Protein AF-A0A679KD42-F1 (afdb_monomer)

Nearest PDB structures (foldseek):
  3jte-assembly1_A  TM=9.145E-01  e=6.712E-07  Acetivibrio thermocellus ATCC 27405
  6oec-assembly2_D  TM=8.965E-01  e=1.715E-06  Carboxydothermus hydrogenoformans Z-2901
  3hdv-assembly1_C  TM=8.785E-01  e=2.168E-06  Pseudomonas putida KT2440
  6oec-assembly3_G  TM=8.908E-01  e=2.740E-06  Carboxydothermus hydrogenoformans Z-2901
  2rdm-assembly1_A  TM=8.698E-01  e=4.924E-06  Sinorhizobium medicae WSM419

Solvent-accessible surface area (backbone atoms only — not comparable to full-atom values): 17332 Å² total; per-residue (Å²): 141,80,84,78,82,81,81,74,84,79,70,80,87,45,60,27,34,38,40,31,35,58,55,62,69,61,40,52,53,53,43,52,55,44,39,74,72,59,36,41,68,46,81,22,58,32,44,68,52,41,50,52,48,42,71,77,54,68,86,41,49,34,36,41,28,34,39,81,42,86,72,95,50,38,23,53,58,45,52,54,49,43,51,75,74,43,70,80,36,42,41,30,42,31,38,79,61,92,78,73,75,90,72,97,54,80,39,80,44,57,55,80,77,54,60,71,58,50,54,54,50,50,58,70,70,44,82,75,83,62,66,98,75,61,78,52,60,44,35,38,28,26,41,72,80,46,25,25,71,47,59,38,64,60,58,50,77,86,36,52,54,72,60,49,64,72,46,48,78,37,49,56,68,79,78,49,74,42,70,56,48,45,53,50,51,50,50,52,54,53,29,18,72,73,68,41,78,33,64,46,76,35,40,67,62,56,49,54,32,47,28,37,33,35,42,36,43,42,66,47,79,89,59,20,34,43,37,40,36,36,60,75,46,79,43,73,43,90,42,66,48,43,79,38,80,49,59,103,80,53,83,84,48,32,48,25,18,68,42,71,59,26,30,52,50,97,94,38,79,38,65,58,42,81,66,60,70,96,58,95,64,93,61,66,45,46,22,38,60,34,70,46,71,70,56,50,50,53,48,53,49,41,60,74,105

Secondary structure (DSSP, 8-state):
-PPPPPPPP----SPEEEEE-S-HHHHHHHHHHHHHTT-EEEEESSHHHHHHHHHH----SEEEEESS-SSSS-HHHHHHHHHHH-TTSEEEEEESS----S---SEEEESSP-HHHHHHHHHHHS-----TT---EEEEEE-TTSBEEEEESSSBTTB-HHHHHHHTTSBGGGG--SHHHHHHHHHHHHHHHTT--EEEEEE---SSEEEEEEEEEEE-GGG-EEEEEEEEEEEE-SS--EEEEPPTT-TT-EEEETTT--EEETTEEE-GGGTS-SSSS-PEEEEEEE--HHHHHHHHHHHH-

pLDDT: mean 77.57, std 17.0, range [26.7, 97.19]

Sequence (305 aa):
MEAMPENGAVGDERPRILIVEDEVLIRIHMGEELRAAGFTVVEAMSAEEALSVLAADPDFDVVITNIRMEGKTEGLTLANRIRGHVPSIKVAIASGHIEIVDLEYDAVFAKPYDIPLIVSKLRQMLPLELPAEATGEITYTLDANDVIVDIQPRSSEWLTSVLVETIIGTPLLSYVSGVSAAAFLRGILDAARRGNLVKVPYRCDTPDRKRSWTMELKLEEQGRLSIVHRLVEDAPFLSPVVFRTATLDLVDAIPRCSVCNRIFTNSAWRDADHQSPHNSGRSSINVFYDICSACNFLAWSALNA

Radius of gyration: 21.65 Å; Cα contacts (8 Å, |Δi|>4): 523; chains: 1; bounding box: 49×64×57 Å

Structure (mmCIF, N/CA/C/O backbone):
data_AF-A0A679KD42-F1
#
_entry.id   AF-A0A679KD42-F1
#
loop_
_atom_site.group_PDB
_atom_site.id
_atom_site.type_symbol
_atom_site.label_atom_id
_atom_site.label_alt_id
_atom_site.label_comp_id
_atom_site.label_asym_id
_atom_site.label_entity_id
_atom_site.label_seq_id
_atom_site.pdbx_PDB_ins_code
_atom_site.Cartn_x
_atom_site.Cartn_y
_atom_site.Cartn_z
_atom_site.occupancy
_atom_site.B_iso_or_equiv
_atom_site.auth_seq_id
_atom_site.auth_comp_id
_atom_site.auth_asym_id
_atom_site.auth_atom_id
_atom_site.pdbx_PDB_model_num
ATOM 1 N N . MET A 1 1 ? -13.739 -45.064 -24.553 1.00 37.47 1 MET A N 1
ATOM 2 C CA . MET A 1 1 ? -12.350 -44.699 -24.211 1.00 37.47 1 MET A CA 1
ATOM 3 C C . MET A 1 1 ? -12.067 -43.439 -25.009 1.00 37.47 1 MET A C 1
ATOM 5 O O . MET A 1 1 ? -11.527 -43.512 -26.100 1.00 37.47 1 MET A O 1
ATOM 9 N N . GLU A 1 2 ? -12.622 -42.320 -24.549 1.00 27.56 2 GLU A N 1
ATOM 10 C CA . GLU A 1 2 ? -12.470 -41.014 -25.197 1.00 27.56 2 GLU A CA 1
ATOM 11 C C . GLU A 1 2 ? -11.342 -40.278 -24.483 1.00 27.56 2 GLU A C 1
ATOM 13 O O . GLU A 1 2 ? -11.321 -40.205 -23.254 1.00 27.56 2 GLU A O 1
ATOM 18 N N . ALA A 1 3 ? -10.363 -39.832 -25.266 1.00 27.94 3 ALA A N 1
ATOM 19 C CA . ALA A 1 3 ? -9.214 -39.086 -24.789 1.00 27.94 3 ALA A CA 1
ATOM 20 C C . ALA A 1 3 ? -9.659 -37.698 -24.308 1.00 27.94 3 ALA A C 1
ATOM 22 O O . ALA A 1 3 ? -10.385 -36.992 -25.006 1.00 27.94 3 ALA A O 1
ATOM 23 N N . MET A 1 4 ? -9.216 -37.328 -23.108 1.00 26.70 4 MET A N 1
ATOM 24 C CA . MET A 1 4 ? -9.353 -35.980 -22.562 1.00 26.70 4 MET A CA 1
ATOM 25 C C . MET A 1 4 ? -8.357 -35.051 -23.273 1.00 26.70 4 MET A C 1
ATOM 27 O O . MET A 1 4 ? -7.227 -35.481 -23.516 1.00 26.70 4 MET A O 1
ATOM 31 N N . PRO A 1 5 ? -8.730 -33.805 -23.615 1.00 33.50 5 PRO A N 1
ATOM 32 C CA . PRO A 1 5 ? -7.795 -32.867 -24.213 1.00 33.50 5 PRO A CA 1
ATOM 33 C C . PRO A 1 5 ? -6.764 -32.421 -23.171 1.00 33.50 5 PRO A C 1
ATOM 35 O O . PRO A 1 5 ? -7.088 -32.178 -22.008 1.00 33.50 5 PRO A O 1
ATOM 38 N N . GLU A 1 6 ? -5.513 -32.350 -23.611 1.00 31.80 6 GLU A N 1
ATOM 39 C CA . GLU A 1 6 ? -4.365 -31.900 -22.834 1.00 31.80 6 GLU A CA 1
ATOM 40 C C . GLU A 1 6 ? -4.531 -30.413 -22.483 1.00 31.80 6 GLU A C 1
ATOM 42 O O . GLU A 1 6 ? -4.750 -29.574 -23.360 1.00 31.80 6 GLU A O 1
ATOM 47 N N . ASN A 1 7 ? -4.475 -30.099 -21.184 1.00 33.16 7 ASN A N 1
ATOM 48 C CA . ASN A 1 7 ? -4.533 -28.733 -20.670 1.00 33.16 7 ASN A CA 1
ATOM 49 C C . ASN A 1 7 ? -3.413 -27.888 -21.290 1.00 33.16 7 ASN A C 1
ATOM 51 O O . ASN A 1 7 ? -2.233 -28.226 -21.178 1.00 33.16 7 ASN A O 1
ATOM 55 N N . GLY A 1 8 ? -3.808 -26.780 -21.921 1.00 27.17 8 GLY A N 1
ATOM 56 C CA . GLY A 1 8 ? -2.904 -25.763 -22.443 1.00 27.17 8 GLY A CA 1
ATOM 57 C C . GLY A 1 8 ? -1.979 -25.216 -21.356 1.00 27.17 8 GLY A C 1
ATOM 58 O O . GLY A 1 8 ? -2.364 -25.106 -20.193 1.00 27.17 8 GLY A O 1
ATOM 59 N N . ALA A 1 9 ? -0.749 -24.911 -21.762 1.00 30.86 9 ALA A N 1
ATOM 60 C CA . ALA A 1 9 ? 0.312 -24.385 -20.918 1.00 30.86 9 ALA A CA 1
ATOM 61 C C . ALA A 1 9 ? -0.177 -23.209 -20.056 1.00 30.86 9 ALA A C 1
ATOM 63 O O . ALA A 1 9 ? -0.567 -22.165 -20.577 1.00 30.86 9 ALA A O 1
ATOM 64 N N . VAL A 1 10 ? -0.136 -23.397 -18.738 1.00 34.28 10 VAL A N 1
ATOM 65 C CA . VAL A 1 10 ? -0.246 -22.317 -17.756 1.00 34.28 10 VAL A CA 1
ATOM 66 C C . VAL A 1 10 ? 0.989 -21.438 -17.961 1.00 34.28 10 VAL A C 1
ATOM 68 O O . VAL A 1 10 ? 2.113 -21.919 -17.809 1.00 34.28 10 VAL A O 1
ATOM 71 N N . GLY A 1 11 ? 0.790 -20.199 -18.419 1.00 35.91 11 GLY A N 1
ATOM 72 C CA . GLY A 1 11 ? 1.864 -19.208 -18.502 1.00 35.91 11 GLY A CA 1
ATOM 73 C C . GLY A 1 11 ? 2.464 -18.986 -17.115 1.00 35.91 11 GLY A C 1
ATOM 74 O O . GLY A 1 11 ? 1.765 -19.123 -16.118 1.00 35.91 11 GLY A O 1
ATOM 75 N N . ASP A 1 12 ? 3.762 -18.709 -17.039 1.00 43.31 12 ASP A N 1
ATOM 76 C CA . ASP A 1 12 ? 4.430 -18.405 -15.772 1.00 43.31 12 ASP A CA 1
ATOM 77 C C . ASP A 1 12 ? 3.783 -17.150 -15.152 1.00 43.31 12 ASP A C 1
ATOM 79 O O . ASP A 1 12 ? 4.054 -16.040 -15.592 1.00 43.31 12 ASP A O 1
ATOM 83 N N . GLU A 1 13 ? 2.900 -17.322 -14.159 1.00 61.31 13 GLU A N 1
ATOM 84 C CA . GLU A 1 13 ? 2.160 -16.253 -13.447 1.00 61.31 13 GLU A CA 1
ATOM 85 C C . GLU A 1 13 ? 3.076 -15.342 -12.598 1.00 61.31 13 GLU A C 1
ATOM 87 O O . GLU A 1 13 ? 2.623 -14.499 -11.823 1.00 61.31 13 GLU A O 1
ATOM 92 N N . ARG A 1 14 ? 4.400 -15.509 -12.697 1.00 73.69 14 ARG A N 1
ATOM 93 C CA . ARG A 1 14 ? 5.373 -14.716 -11.946 1.00 73.69 14 ARG A CA 1
ATOM 94 C C . ARG A 1 14 ? 5.576 -13.358 -12.608 1.00 73.69 14 ARG A C 1
ATOM 96 O O . ARG A 1 14 ? 5.902 -13.317 -13.796 1.00 73.69 14 ARG A O 1
ATOM 103 N N . PRO A 1 15 ? 5.517 -12.251 -11.844 1.00 81.88 15 PRO A N 1
ATOM 104 C CA . PRO A 1 15 ? 5.776 -10.938 -12.407 1.00 81.88 15 PRO A CA 1
ATOM 105 C C . PRO A 1 15 ? 7.164 -10.852 -13.047 1.00 81.88 15 PRO A C 1
ATOM 107 O O . PRO A 1 15 ? 8.166 -11.302 -12.471 1.00 81.88 15 PRO A O 1
ATOM 110 N N . ARG A 1 16 ? 7.212 -10.259 -14.238 1.00 91.25 16 ARG A N 1
ATOM 111 C CA . ARG A 1 16 ? 8.396 -10.181 -15.090 1.00 91.25 16 ARG A CA 1
ATOM 112 C C . ARG A 1 16 ? 9.119 -8.856 -14.888 1.00 91.25 16 ARG A C 1
ATOM 114 O O . ARG A 1 16 ? 8.557 -7.780 -15.096 1.00 91.25 16 ARG A O 1
ATOM 121 N N . ILE A 1 17 ? 10.390 -8.933 -14.505 1.00 95.12 17 ILE A N 1
ATOM 122 C CA . ILE A 1 17 ? 11.238 -7.785 -14.177 1.00 95.12 17 ILE A CA 1
ATOM 123 C C . ILE A 1 17 ? 12.397 -7.705 -15.170 1.00 95.12 17 ILE A C 1
ATOM 125 O O . ILE A 1 17 ? 13.117 -8.685 -15.365 1.00 95.12 17 ILE A O 1
ATOM 129 N N . LEU A 1 18 ? 12.609 -6.530 -15.764 1.00 95.62 18 LEU A N 1
ATOM 130 C CA . LEU A 1 18 ? 13.805 -6.222 -16.548 1.00 95.62 18 LEU A CA 1
ATOM 131 C C . LEU A 1 18 ? 14.762 -5.365 -15.713 1.00 95.62 18 LEU A C 1
ATOM 133 O O . LEU A 1 18 ? 14.437 -4.230 -15.369 1.00 95.62 18 LEU A O 1
ATOM 137 N N . ILE A 1 19 ? 15.946 -5.891 -15.402 1.00 96.69 19 ILE A N 1
ATOM 138 C CA . ILE A 1 19 ? 17.023 -5.140 -14.744 1.00 96.69 19 ILE A CA 1
ATOM 139 C C . ILE A 1 19 ? 17.948 -4.561 -15.812 1.00 96.69 19 ILE A C 1
ATOM 141 O O . ILE A 1 19 ? 18.425 -5.295 -16.674 1.00 96.69 19 ILE A O 1
ATOM 145 N N . VAL A 1 20 ? 18.249 -3.267 -15.717 1.00 95.19 20 VAL A N 1
ATOM 146 C CA . VAL A 1 20 ? 19.196 -2.557 -16.581 1.00 95.19 20 VAL A CA 1
ATOM 147 C C . VAL A 1 20 ? 20.273 -1.914 -15.711 1.00 95.19 20 VAL A C 1
ATOM 149 O O . VAL A 1 20 ? 20.040 -0.903 -15.046 1.00 95.19 20 VAL A O 1
ATOM 152 N N . GLU A 1 21 ? 21.439 -2.549 -15.671 1.00 92.94 21 GLU A N 1
ATOM 153 C CA . GLU A 1 21 ? 22.566 -2.168 -14.813 1.00 92.94 21 GLU A CA 1
ATOM 154 C C . GLU A 1 21 ? 23.873 -2.520 -15.525 1.00 92.94 21 GLU A C 1
ATOM 156 O O . GLU A 1 21 ? 24.048 -3.658 -15.958 1.00 92.94 21 GLU A O 1
ATOM 161 N N . ASP A 1 22 ? 24.796 -1.574 -15.661 1.00 91.69 22 ASP A N 1
ATOM 162 C CA . ASP A 1 22 ? 26.058 -1.768 -16.382 1.00 91.69 22 ASP A CA 1
ATOM 163 C C . ASP A 1 22 ? 27.102 -2.508 -15.531 1.00 91.69 22 ASP A C 1
ATOM 165 O O . ASP A 1 22 ? 27.888 -3.313 -16.045 1.00 91.69 22 ASP A O 1
ATOM 169 N N . GLU A 1 23 ? 27.038 -2.352 -14.209 1.00 91.06 23 GLU A N 1
ATOM 170 C CA . GLU A 1 23 ? 27.904 -3.058 -13.265 1.00 91.06 23 GLU A CA 1
ATOM 171 C C . GLU A 1 23 ? 27.536 -4.551 -13.138 1.00 91.06 23 GLU A C 1
ATOM 173 O O . GLU A 1 23 ? 26.582 -4.938 -12.462 1.00 91.06 23 GLU A O 1
ATOM 178 N N . VAL A 1 24 ? 28.346 -5.421 -13.754 1.00 91.94 24 VAL A N 1
ATOM 179 C CA . VAL A 1 24 ? 28.091 -6.873 -13.875 1.00 91.94 24 VAL A CA 1
ATOM 180 C C . VAL A 1 24 ? 27.779 -7.555 -12.540 1.00 91.94 24 VAL A C 1
ATOM 182 O O . VAL A 1 24 ? 26.814 -8.309 -12.455 1.00 91.94 24 VAL A O 1
ATOM 185 N N . LEU A 1 25 ? 28.578 -7.304 -11.497 1.00 91.62 25 LEU A N 1
ATOM 186 C CA . LEU A 1 25 ? 28.394 -7.968 -10.200 1.00 91.62 25 LEU A CA 1
ATOM 187 C C . LEU A 1 25 ? 27.111 -7.517 -9.497 1.00 91.62 25 LEU A C 1
ATOM 189 O O . LEU A 1 25 ? 26.434 -8.339 -8.886 1.00 91.62 25 LEU A O 1
ATOM 193 N N . ILE A 1 26 ? 26.759 -6.235 -9.616 1.00 91.75 26 ILE A N 1
ATOM 194 C CA . ILE A 1 26 ? 25.513 -5.695 -9.068 1.00 91.75 26 ILE A CA 1
ATOM 195 C C . ILE A 1 26 ? 24.316 -6.304 -9.799 1.00 91.75 26 ILE A C 1
ATOM 197 O O . ILE A 1 26 ? 23.382 -6.774 -9.152 1.00 91.75 26 ILE A O 1
ATOM 201 N N . ARG A 1 27 ? 24.355 -6.323 -11.138 1.00 94.69 27 ARG A N 1
ATOM 202 C CA . ARG A 1 27 ? 23.279 -6.860 -11.978 1.00 94.69 27 ARG A CA 1
ATOM 203 C C . ARG A 1 27 ? 22.997 -8.332 -11.672 1.00 94.69 27 ARG A C 1
ATOM 205 O O . ARG A 1 27 ? 21.845 -8.677 -11.422 1.00 94.69 27 ARG A O 1
ATOM 212 N N . ILE A 1 28 ? 24.046 -9.160 -11.617 1.00 92.94 28 ILE A N 1
ATOM 213 C CA . ILE A 1 28 ? 23.928 -10.595 -11.316 1.00 92.94 28 ILE A CA 1
ATOM 214 C C . ILE A 1 28 ? 23.363 -10.801 -9.909 1.00 92.94 28 ILE A C 1
ATOM 216 O O . ILE A 1 28 ? 22.387 -11.530 -9.752 1.00 92.94 28 ILE A O 1
ATOM 220 N N . HIS A 1 29 ? 23.925 -10.129 -8.898 1.00 92.81 29 HIS A N 1
ATOM 221 C CA . HIS A 1 29 ? 23.471 -10.282 -7.515 1.00 92.81 29 HIS A CA 1
ATOM 222 C C . HIS A 1 29 ? 21.998 -9.879 -7.347 1.00 92.81 29 HIS A C 1
ATOM 224 O O . HIS A 1 29 ? 21.206 -10.630 -6.784 1.00 92.81 29 HIS A O 1
ATOM 230 N N . MET A 1 30 ? 21.601 -8.730 -7.903 1.00 93.88 30 MET A N 1
ATOM 231 C CA . MET A 1 30 ? 20.205 -8.286 -7.900 1.00 93.88 30 MET A CA 1
ATOM 232 C C . MET A 1 30 ? 19.297 -9.285 -8.628 1.00 93.88 30 MET A C 1
ATOM 234 O O . MET A 1 30 ? 18.206 -9.589 -8.149 1.00 93.88 30 MET A O 1
ATOM 238 N N . GLY A 1 31 ? 19.748 -9.822 -9.765 1.00 95.44 31 GLY A N 1
ATOM 239 C CA . GLY A 1 31 ? 19.005 -10.817 -10.527 1.00 95.44 31 GLY A CA 1
ATOM 240 C C . GLY A 1 31 ? 18.769 -12.115 -9.755 1.00 95.44 31 GLY A C 1
ATOM 241 O O . GLY A 1 31 ? 17.661 -12.647 -9.783 1.00 95.44 31 GLY A O 1
ATOM 242 N N . GLU A 1 32 ? 19.776 -12.627 -9.048 1.00 91.75 32 GLU A N 1
ATOM 243 C CA . GLU A 1 32 ? 19.660 -13.832 -8.216 1.00 91.75 32 GLU A CA 1
ATOM 244 C C . GLU A 1 32 ? 18.667 -13.644 -7.065 1.00 91.75 32 GLU A C 1
ATOM 246 O O . GLU A 1 32 ? 17.758 -14.460 -6.895 1.00 91.75 32 GLU A O 1
ATOM 251 N N . GLU A 1 33 ? 18.782 -12.542 -6.328 1.00 90.06 33 GLU A N 1
ATOM 252 C CA . GLU A 1 33 ? 17.909 -12.244 -5.191 1.00 90.06 33 GLU A CA 1
ATOM 253 C C . GLU A 1 33 ? 16.450 -12.016 -5.618 1.00 90.06 33 GLU A C 1
ATOM 255 O O . GLU A 1 33 ? 15.521 -12.525 -4.987 1.00 90.06 33 GLU A O 1
ATOM 260 N N . LEU A 1 34 ? 16.214 -11.306 -6.729 1.00 89.75 34 LEU A N 1
ATOM 261 C CA . LEU A 1 34 ? 14.856 -11.111 -7.245 1.00 89.75 34 LEU A CA 1
ATOM 262 C C . LEU A 1 34 ? 14.240 -12.427 -7.749 1.00 89.75 34 LEU A C 1
ATOM 264 O O . LEU A 1 34 ? 13.061 -12.688 -7.496 1.00 89.75 34 LEU A O 1
ATOM 268 N N . ARG A 1 35 ? 15.021 -13.306 -8.389 1.00 90.19 35 ARG A N 1
ATOM 269 C CA . ARG A 1 35 ? 14.546 -14.655 -8.749 1.00 90.19 35 ARG A CA 1
ATOM 270 C C . ARG A 1 35 ? 14.204 -15.478 -7.509 1.00 90.19 35 ARG A C 1
ATOM 272 O O . ARG A 1 35 ? 13.150 -16.113 -7.474 1.00 90.19 35 ARG A O 1
ATOM 279 N N . ALA A 1 36 ? 15.047 -15.430 -6.475 1.00 76.62 36 ALA A N 1
ATOM 280 C CA . ALA A 1 36 ? 14.786 -16.088 -5.194 1.00 76.62 36 ALA A CA 1
ATOM 281 C C . ALA A 1 36 ? 13.519 -15.541 -4.506 1.00 76.62 36 ALA A C 1
ATOM 283 O O . ALA A 1 36 ? 12.792 -16.292 -3.857 1.00 76.62 36 ALA A O 1
ATOM 284 N N . ALA A 1 37 ? 13.204 -14.259 -4.710 1.00 78.12 37 ALA A N 1
ATOM 285 C CA . ALA A 1 37 ? 11.992 -13.613 -4.211 1.00 78.12 37 ALA A CA 1
ATOM 286 C C . ALA A 1 37 ? 10.708 -13.938 -5.007 1.00 78.12 37 ALA A C 1
ATOM 288 O O . ALA A 1 37 ? 9.632 -13.467 -4.613 1.00 78.12 37 ALA A O 1
ATOM 289 N N . GLY A 1 38 ? 10.801 -14.747 -6.073 1.00 81.44 38 GLY A N 1
ATOM 290 C CA . GLY A 1 38 ? 9.665 -15.248 -6.854 1.00 81.44 38 GLY A CA 1
ATOM 291 C C . GLY A 1 38 ? 9.381 -14.502 -8.159 1.00 81.44 38 GLY A C 1
ATOM 292 O O . GLY A 1 38 ? 8.330 -14.728 -8.750 1.00 81.44 38 GLY A O 1
ATOM 293 N N . PHE A 1 39 ? 10.287 -13.634 -8.616 1.00 85.50 39 PHE A N 1
ATOM 294 C CA . PHE A 1 39 ? 10.142 -12.899 -9.875 1.00 85.50 39 PHE A CA 1
ATOM 295 C C . PHE A 1 39 ? 10.796 -13.624 -11.054 1.00 85.50 39 PHE A C 1
ATOM 297 O O . PHE A 1 39 ? 11.806 -14.315 -10.895 1.00 85.50 39 PHE A O 1
ATOM 304 N N . THR A 1 40 ? 10.277 -13.395 -12.259 1.00 90.81 40 THR A N 1
ATOM 305 C CA . THR A 1 40 ? 10.943 -13.804 -13.501 1.00 90.81 40 THR A CA 1
ATOM 306 C C . THR A 1 40 ? 11.801 -12.646 -13.997 1.00 90.81 40 THR A C 1
ATOM 308 O O . THR A 1 40 ? 11.291 -11.584 -14.334 1.00 90.81 40 THR A O 1
ATOM 311 N N . VAL A 1 41 ? 13.125 -12.821 -13.996 1.00 95.31 41 VAL A N 1
ATOM 312 C CA . VAL A 1 41 ? 14.077 -11.714 -14.192 1.00 95.31 41 VAL A CA 1
ATOM 313 C C . VAL A 1 41 ? 14.871 -11.868 -15.481 1.00 95.31 41 VAL A C 1
ATOM 315 O O . VAL A 1 41 ? 15.583 -12.863 -15.662 1.00 95.31 41 VAL A O 1
ATOM 318 N N . VAL A 1 42 ? 14.811 -10.834 -16.319 1.00 96.00 42 VAL A N 1
ATOM 319 C CA . VAL A 1 42 ? 15.679 -10.634 -17.484 1.00 96.00 42 VAL A CA 1
ATOM 320 C C . VAL A 1 42 ? 16.662 -9.506 -17.177 1.00 96.00 42 VAL A C 1
ATOM 322 O O . VAL A 1 42 ? 16.320 -8.524 -16.522 1.00 96.00 42 VAL A O 1
ATOM 325 N N . GLU A 1 43 ? 17.900 -9.663 -17.626 1.00 96.94 43 GLU A N 1
ATOM 326 C CA . GLU A 1 43 ? 19.004 -8.746 -17.350 1.00 96.94 43 GLU A CA 1
ATOM 327 C C . GLU A 1 43 ? 19.485 -8.108 -18.654 1.00 96.94 43 GLU A C 1
ATOM 329 O O . GLU A 1 43 ? 19.624 -8.795 -19.663 1.00 96.94 43 GLU A O 1
ATOM 334 N N . ALA A 1 44 ? 19.769 -6.809 -18.612 1.00 95.06 44 ALA A N 1
ATOM 335 C CA . ALA A 1 44 ? 20.411 -6.052 -19.675 1.00 95.06 44 ALA A CA 1
ATOM 336 C C . ALA A 1 44 ? 21.568 -5.229 -19.092 1.00 95.06 44 ALA A C 1
ATOM 338 O O . ALA A 1 44 ? 21.455 -4.639 -18.015 1.00 95.06 44 ALA A O 1
ATOM 339 N N . MET A 1 45 ? 22.693 -5.183 -19.800 1.00 93.81 45 MET A N 1
ATOM 340 C CA . MET A 1 45 ? 23.877 -4.421 -19.406 1.00 93.81 45 MET A CA 1
ATOM 341 C C . MET A 1 45 ? 23.867 -2.976 -19.910 1.00 93.81 45 MET A C 1
ATOM 343 O O . MET A 1 45 ? 24.709 -2.185 -19.498 1.00 93.81 45 MET A O 1
ATOM 347 N N . SER A 1 46 ? 22.957 -2.630 -20.824 1.00 89.38 46 SER A N 1
ATOM 348 C CA . SER A 1 46 ? 22.827 -1.272 -21.350 1.00 89.38 46 SER A CA 1
ATOM 349 C C . SER A 1 46 ? 21.387 -0.938 -21.732 1.00 89.38 46 SER A C 1
ATOM 351 O O . SER A 1 46 ? 20.532 -1.813 -21.896 1.00 89.38 46 SER A O 1
ATOM 353 N N . ALA A 1 47 ? 21.119 0.353 -21.929 1.00 87.94 47 ALA A N 1
ATOM 354 C CA . ALA A 1 47 ? 19.820 0.819 -22.394 1.00 87.94 47 ALA A CA 1
ATOM 355 C C . ALA A 1 47 ? 19.465 0.309 -23.803 1.00 87.94 47 ALA A C 1
ATOM 357 O O . ALA A 1 47 ? 18.301 0.042 -24.086 1.00 87.94 47 ALA A O 1
ATOM 358 N N . GLU A 1 48 ? 20.442 0.146 -24.695 1.00 87.19 48 GLU A N 1
ATOM 359 C CA . GLU A 1 48 ? 20.225 -0.388 -26.044 1.00 87.19 48 GLU A CA 1
ATOM 360 C C . GLU A 1 48 ? 19.835 -1.867 -26.022 1.00 87.19 48 GLU A C 1
ATOM 362 O O . GLU A 1 48 ? 18.951 -2.287 -26.776 1.00 87.19 48 GLU A O 1
ATOM 367 N N . GLU A 1 49 ? 20.466 -2.650 -25.146 1.00 90.62 49 GLU A N 1
ATOM 368 C CA . GLU A 1 49 ? 20.087 -4.044 -24.936 1.00 90.62 49 GLU A CA 1
ATOM 369 C C . GLU A 1 49 ? 18.677 -4.129 -24.350 1.00 90.62 49 GLU A C 1
ATOM 371 O O . GLU A 1 49 ? 17.841 -4.846 -24.894 1.00 90.62 49 GLU A O 1
ATOM 376 N N . ALA A 1 50 ? 18.365 -3.317 -23.334 1.00 90.06 50 ALA A N 1
ATOM 377 C CA . ALA A 1 50 ? 17.027 -3.256 -22.752 1.00 90.06 50 ALA A CA 1
ATOM 378 C C . ALA A 1 50 ? 15.953 -2.905 -23.795 1.00 90.06 50 ALA A C 1
ATOM 380 O O . ALA A 1 50 ? 14.903 -3.540 -23.846 1.00 90.06 50 ALA A O 1
ATOM 381 N N . LEU A 1 51 ? 16.219 -1.936 -24.677 1.00 84.06 51 LEU A N 1
ATOM 382 C CA . LEU A 1 51 ? 15.309 -1.593 -25.774 1.00 84.06 51 LEU A CA 1
ATOM 383 C C . LEU A 1 51 ? 15.149 -2.734 -26.781 1.00 84.06 51 LEU A C 1
ATOM 385 O O . LEU A 1 51 ? 14.060 -2.910 -27.319 1.00 84.06 51 LEU A O 1
ATOM 389 N N . SER A 1 52 ? 16.210 -3.499 -27.040 1.00 82.00 52 SER A N 1
ATOM 390 C CA . SER A 1 52 ? 16.157 -4.660 -27.934 1.00 82.00 52 SER A CA 1
ATOM 391 C C . SER A 1 52 ? 15.331 -5.793 -27.321 1.00 82.00 52 SER A C 1
ATOM 393 O O . SER A 1 52 ? 14.512 -6.389 -28.017 1.00 82.00 52 SER A O 1
ATOM 395 N N . VAL A 1 53 ? 15.488 -6.033 -26.014 1.00 86.25 53 VAL A N 1
ATOM 396 C CA . VAL A 1 53 ? 14.672 -6.978 -25.237 1.00 86.25 53 VAL A CA 1
ATOM 397 C C . VAL A 1 53 ? 13.200 -6.571 -25.281 1.00 86.25 53 VAL A C 1
ATOM 399 O O . VAL A 1 53 ? 12.370 -7.367 -25.705 1.00 86.25 53 VAL A O 1
ATOM 402 N N . LEU A 1 54 ? 12.883 -5.315 -24.950 1.00 79.44 54 LEU A N 1
ATOM 403 C CA . LEU A 1 54 ? 11.508 -4.800 -24.945 1.00 79.44 54 LEU A CA 1
ATOM 404 C C . LEU A 1 54 ? 10.861 -4.781 -26.337 1.00 79.44 54 LEU A C 1
ATOM 406 O O . LEU A 1 54 ? 9.647 -4.918 -26.457 1.00 79.44 54 LEU A O 1
ATOM 410 N N . ALA A 1 55 ? 11.649 -4.584 -27.398 1.00 75.50 55 ALA A N 1
ATOM 411 C CA . ALA A 1 55 ? 11.147 -4.630 -28.769 1.00 75.50 55 ALA A CA 1
ATOM 412 C C . ALA A 1 55 ? 10.830 -6.060 -29.231 1.00 75.50 55 ALA A C 1
ATOM 414 O O . ALA A 1 55 ? 9.922 -6.246 -30.040 1.00 75.50 55 ALA A O 1
ATOM 415 N N . ALA A 1 56 ? 11.585 -7.050 -28.750 1.00 75.12 56 ALA A N 1
ATOM 416 C CA . ALA A 1 56 ? 11.349 -8.458 -29.050 1.00 75.12 56 ALA A CA 1
ATOM 417 C C . ALA A 1 56 ? 10.195 -9.036 -28.217 1.00 75.12 56 ALA A C 1
ATOM 419 O O . ALA A 1 56 ? 9.399 -9.816 -28.736 1.00 75.12 56 ALA A O 1
ATOM 420 N N . ASP A 1 57 ? 10.107 -8.638 -26.949 1.00 77.44 57 ASP A N 1
ATOM 421 C CA . ASP A 1 57 ? 9.105 -9.089 -25.992 1.00 77.44 57 ASP A CA 1
ATOM 422 C C . ASP A 1 57 ? 8.754 -7.945 -25.017 1.00 77.44 57 ASP A C 1
ATOM 424 O O . ASP A 1 57 ? 9.531 -7.645 -24.108 1.00 77.44 57 ASP A O 1
ATOM 428 N N . PRO A 1 58 ? 7.612 -7.261 -25.204 1.00 72.56 58 PRO A N 1
ATOM 429 C CA . PRO A 1 58 ? 7.221 -6.131 -24.365 1.00 72.56 58 PRO A CA 1
ATOM 430 C C . PRO A 1 58 ? 6.516 -6.544 -23.061 1.00 72.56 58 PRO A C 1
ATOM 432 O O . PRO A 1 58 ? 6.083 -5.665 -22.314 1.00 72.56 58 PRO A O 1
ATOM 435 N N . ASP A 1 59 ? 6.351 -7.842 -22.792 1.00 80.75 59 ASP A N 1
ATOM 436 C CA . ASP A 1 59 ? 5.565 -8.355 -21.668 1.00 80.75 59 ASP A CA 1
ATOM 437 C C . ASP A 1 59 ? 6.374 -8.351 -20.359 1.00 80.75 59 ASP A C 1
ATOM 439 O O . ASP A 1 59 ? 6.854 -9.371 -19.870 1.00 80.75 59 ASP A O 1
ATOM 443 N N . PHE A 1 60 ? 6.573 -7.153 -19.810 1.00 82.94 60 PHE A N 1
ATOM 444 C CA . PHE A 1 60 ? 7.224 -6.923 -18.522 1.00 82.94 60 PHE A CA 1
ATOM 445 C C . PHE A 1 60 ? 6.332 -6.093 -17.605 1.00 82.94 60 PHE A C 1
ATOM 447 O O . PHE A 1 60 ? 5.677 -5.148 -18.042 1.00 82.94 60 PHE A O 1
ATOM 454 N N . ASP A 1 61 ? 6.362 -6.383 -16.308 1.00 85.12 61 ASP A N 1
ATOM 455 C CA . ASP A 1 61 ? 5.608 -5.613 -15.324 1.00 85.12 61 ASP A CA 1
ATOM 456 C C . ASP A 1 61 ? 6.409 -4.426 -14.780 1.00 85.12 61 ASP A C 1
ATOM 458 O O . ASP A 1 61 ? 5.850 -3.353 -14.528 1.00 85.12 61 ASP A O 1
ATOM 462 N N . VAL A 1 62 ? 7.724 -4.607 -14.594 1.00 92.12 62 VAL A N 1
ATOM 463 C CA . VAL A 1 62 ? 8.622 -3.563 -14.079 1.00 92.12 62 VAL A CA 1
ATOM 464 C C . VAL A 1 62 ? 9.955 -3.556 -14.816 1.00 92.12 62 VAL A C 1
ATOM 466 O O . VAL A 1 62 ? 10.564 -4.600 -15.041 1.00 92.12 62 VAL A O 1
ATOM 469 N N . VAL A 1 63 ? 10.458 -2.358 -15.106 1.00 93.12 63 VAL A N 1
ATOM 470 C CA . VAL A 1 63 ? 11.855 -2.123 -15.486 1.00 93.12 63 VAL A CA 1
ATOM 471 C C . VAL A 1 63 ? 12.561 -1.385 -14.354 1.00 93.12 63 VAL A C 1
ATOM 473 O O . VAL A 1 63 ? 12.092 -0.335 -13.914 1.00 93.12 63 VAL A O 1
ATOM 476 N N . ILE A 1 64 ? 13.695 -1.916 -13.901 1.00 94.25 64 ILE A N 1
ATOM 477 C CA . ILE A 1 64 ? 14.597 -1.272 -12.941 1.00 94.25 64 ILE A CA 1
ATOM 478 C C . ILE A 1 64 ? 15.832 -0.816 -13.711 1.00 94.25 64 ILE A C 1
ATOM 480 O O . ILE A 1 64 ? 16.556 -1.658 -14.230 1.00 94.25 64 ILE A O 1
ATOM 484 N N . THR A 1 65 ? 16.094 0.488 -13.795 1.00 92.56 65 THR A N 1
ATOM 485 C CA . THR A 1 65 ? 17.251 1.014 -14.542 1.00 92.56 65 THR A CA 1
ATOM 486 C C . THR A 1 65 ? 18.155 1.881 -13.677 1.00 92.56 65 THR A C 1
ATOM 488 O O . THR A 1 65 ? 17.695 2.815 -13.018 1.00 92.56 65 THR A O 1
ATOM 491 N N . ASN A 1 66 ? 19.463 1.624 -13.721 1.00 89.31 66 ASN A N 1
ATOM 492 C CA . ASN A 1 66 ? 20.468 2.576 -13.252 1.00 89.31 66 ASN A CA 1
ATOM 493 C C . ASN A 1 66 ? 20.391 3.841 -14.125 1.00 89.31 66 ASN A C 1
ATOM 495 O O . ASN A 1 66 ? 20.341 3.742 -15.349 1.00 89.31 66 ASN A O 1
ATOM 499 N N . ILE A 1 67 ? 20.321 5.033 -13.521 1.00 82.19 67 ILE A N 1
ATOM 500 C CA . ILE A 1 67 ? 20.145 6.283 -14.281 1.00 82.19 67 ILE A CA 1
ATOM 501 C C . ILE A 1 67 ? 21.393 6.680 -15.070 1.00 82.19 67 ILE A C 1
ATOM 503 O O . ILE A 1 67 ? 21.273 7.279 -16.139 1.00 82.19 67 ILE A O 1
ATOM 507 N N . ARG A 1 68 ? 22.578 6.345 -14.551 1.00 77.38 68 ARG A N 1
ATOM 508 C CA . ARG A 1 68 ? 23.872 6.656 -15.157 1.00 77.38 68 ARG A CA 1
ATOM 509 C C . ARG A 1 68 ? 24.538 5.347 -15.530 1.00 77.38 68 ARG A C 1
ATOM 511 O O . ARG A 1 68 ? 25.034 4.655 -14.650 1.00 77.38 68 ARG A O 1
ATOM 518 N N . MET A 1 69 ? 24.517 5.044 -16.818 1.00 80.19 69 MET A N 1
ATOM 519 C CA . MET A 1 69 ? 25.192 3.890 -17.397 1.00 80.19 69 MET A CA 1
ATOM 520 C C . MET A 1 69 ? 26.069 4.370 -18.544 1.00 80.19 69 MET A C 1
ATOM 522 O O . MET A 1 69 ? 25.705 5.321 -19.245 1.00 80.19 69 MET A O 1
ATOM 526 N N . GLU A 1 70 ? 27.210 3.722 -18.744 1.00 69.00 70 GLU A N 1
ATOM 527 C CA . GLU A 1 70 ? 28.042 3.978 -19.919 1.00 69.00 70 GLU A CA 1
ATOM 528 C C . GLU A 1 70 ? 27.324 3.514 -21.201 1.00 69.00 70 GLU A C 1
ATOM 530 O O . GLU A 1 70 ? 26.787 2.409 -21.271 1.00 69.00 70 GLU A O 1
ATOM 535 N N . GLY A 1 71 ? 27.288 4.354 -22.242 1.00 68.69 71 GLY A N 1
ATOM 536 C CA . GLY A 1 71 ? 26.591 4.020 -23.488 1.00 68.69 71 GLY A CA 1
ATOM 537 C C . GLY A 1 71 ? 26.163 5.233 -24.311 1.00 68.69 71 GLY A C 1
ATOM 538 O O . GLY A 1 71 ? 26.554 6.365 -24.027 1.00 68.69 71 GLY A O 1
ATOM 539 N N . LYS A 1 72 ? 25.367 4.997 -25.366 1.00 68.94 72 LYS A N 1
ATOM 540 C CA . LYS A 1 72 ? 24.791 6.082 -26.188 1.00 68.94 72 LYS A CA 1
ATOM 541 C C . LYS A 1 72 ? 23.522 6.649 -25.563 1.00 68.94 72 LYS A C 1
ATOM 543 O O . LYS A 1 72 ? 23.213 7.819 -25.767 1.00 68.94 72 LYS A O 1
ATOM 548 N N . THR A 1 73 ? 22.785 5.807 -24.846 1.00 73.75 73 THR A N 1
ATOM 549 C CA . THR A 1 73 ? 21.522 6.149 -24.201 1.00 73.75 73 THR A CA 1
ATOM 550 C C . THR A 1 73 ? 21.676 6.008 -22.695 1.00 73.75 73 THR A C 1
ATOM 552 O O . THR A 1 73 ? 21.952 4.923 -22.193 1.00 73.75 73 THR A O 1
ATOM 555 N N . GLU A 1 74 ? 21.464 7.098 -21.963 1.00 81.25 74 GLU A N 1
ATOM 556 C CA . GLU A 1 74 ? 21.434 7.055 -20.500 1.00 81.25 74 GLU A CA 1
ATOM 557 C C . GLU A 1 74 ? 20.178 6.326 -19.999 1.00 81.25 74 GLU A C 1
ATOM 559 O O . GLU A 1 74 ? 19.116 6.380 -20.632 1.00 81.25 74 GLU A O 1
ATOM 564 N N . GLY A 1 75 ? 20.256 5.706 -18.819 1.00 81.19 75 GLY A N 1
ATOM 565 C CA . GLY A 1 75 ? 19.111 5.015 -18.216 1.00 81.19 75 GLY A CA 1
ATOM 566 C C . GLY A 1 75 ? 17.923 5.930 -17.941 1.00 81.19 75 GLY A C 1
ATOM 567 O O . GLY A 1 75 ? 16.773 5.509 -18.039 1.00 81.19 75 GLY A O 1
ATOM 568 N N . LEU A 1 76 ? 18.173 7.221 -17.708 1.00 83.19 76 LEU A N 1
ATOM 569 C CA . LEU A 1 76 ? 17.098 8.203 -17.603 1.00 83.19 76 LEU A CA 1
ATOM 570 C C . LEU A 1 76 ? 16.327 8.382 -18.921 1.00 83.19 76 LEU A C 1
ATOM 572 O O . LEU A 1 76 ? 15.097 8.466 -18.941 1.00 83.19 76 LEU A O 1
ATOM 576 N N . THR A 1 77 ? 17.048 8.387 -20.042 1.00 82.44 77 THR A N 1
ATOM 577 C CA . THR A 1 77 ? 16.444 8.466 -21.377 1.00 82.44 77 THR A CA 1
ATOM 578 C C . THR A 1 77 ? 15.651 7.195 -21.686 1.00 82.44 77 THR A C 1
ATOM 580 O O . THR A 1 77 ? 14.548 7.278 -22.229 1.00 82.44 77 THR A O 1
ATOM 583 N N . LEU A 1 78 ? 16.165 6.025 -21.285 1.00 84.38 78 LEU A N 1
ATOM 584 C CA . LEU A 1 78 ? 15.439 4.755 -21.361 1.00 84.38 78 LEU A CA 1
ATOM 585 C C . LEU A 1 78 ? 14.124 4.810 -20.572 1.00 84.38 78 LEU A C 1
ATOM 587 O O . LEU A 1 78 ? 13.067 4.524 -21.132 1.00 84.38 78 LEU A O 1
ATOM 591 N N . ALA A 1 79 ? 14.184 5.217 -19.302 1.00 84.44 79 ALA A N 1
ATOM 592 C CA . ALA A 1 79 ? 13.030 5.316 -18.413 1.00 84.44 79 ALA A CA 1
ATOM 593 C C . ALA A 1 79 ? 11.914 6.186 -19.015 1.00 84.44 79 ALA A C 1
ATOM 595 O O . ALA A 1 79 ? 10.750 5.782 -19.069 1.00 84.44 79 ALA A O 1
ATOM 596 N N . ASN A 1 80 ? 12.282 7.355 -19.548 1.00 79.81 80 ASN A N 1
ATOM 597 C CA . ASN A 1 80 ? 11.342 8.265 -20.203 1.00 79.81 80 ASN A CA 1
ATOM 598 C C . ASN A 1 80 ? 10.745 7.659 -21.481 1.00 79.81 80 ASN A C 1
ATOM 600 O O . ASN A 1 80 ? 9.551 7.811 -21.749 1.00 79.81 80 ASN A O 1
ATOM 604 N N . ARG A 1 81 ? 11.549 6.926 -22.260 1.00 79.62 81 ARG A N 1
ATOM 605 C CA . ARG A 1 81 ? 11.081 6.261 -23.480 1.00 79.62 81 ARG A CA 1
ATOM 606 C C . ARG A 1 81 ? 10.080 5.149 -23.175 1.00 79.62 81 ARG A C 1
ATOM 608 O O . ARG A 1 81 ? 9.055 5.092 -23.851 1.00 79.62 81 ARG A O 1
ATOM 615 N N . ILE A 1 82 ? 10.339 4.322 -22.161 1.00 79.38 82 ILE A N 1
ATOM 616 C CA . ILE A 1 82 ? 9.426 3.254 -21.725 1.00 79.38 82 ILE A CA 1
ATOM 617 C C . ILE A 1 82 ? 8.095 3.857 -21.280 1.00 79.38 82 ILE A C 1
ATOM 619 O O . ILE A 1 82 ? 7.055 3.472 -21.806 1.00 79.38 82 ILE A O 1
ATOM 623 N N . ARG A 1 83 ? 8.116 4.880 -20.415 1.00 75.06 83 ARG A N 1
ATOM 624 C CA . ARG A 1 83 ? 6.887 5.554 -19.961 1.00 75.06 83 ARG A CA 1
ATOM 625 C C . ARG A 1 83 ? 6.065 6.146 -21.108 1.00 75.06 83 ARG A C 1
ATOM 627 O O . ARG A 1 83 ? 4.840 6.085 -21.064 1.00 75.06 83 ARG A O 1
ATOM 634 N N . GLY A 1 84 ? 6.726 6.707 -22.124 1.00 64.88 84 GLY A N 1
ATOM 635 C CA . GLY A 1 84 ? 6.056 7.310 -23.278 1.00 64.88 84 GLY A CA 1
ATOM 636 C C . GLY A 1 84 ? 5.456 6.308 -24.274 1.00 64.88 84 GLY A C 1
ATOM 637 O O . GLY A 1 84 ? 4.491 6.649 -24.950 1.00 64.88 84 GLY A O 1
ATOM 638 N N . HIS A 1 85 ? 6.007 5.092 -24.378 1.00 67.00 85 HIS A N 1
ATOM 639 C CA . HIS A 1 85 ? 5.619 4.121 -25.415 1.00 67.00 85 HIS A CA 1
ATOM 640 C C . HIS A 1 85 ? 4.886 2.892 -24.868 1.00 67.00 85 HIS A C 1
ATOM 642 O O . HIS A 1 85 ? 4.055 2.324 -25.571 1.00 67.00 85 HIS A O 1
ATOM 648 N N . VAL A 1 86 ? 5.176 2.481 -23.630 1.00 68.75 86 VAL A N 1
ATOM 649 C CA . VAL A 1 86 ? 4.601 1.289 -22.990 1.00 68.75 86 VAL A CA 1
ATOM 650 C C . VAL A 1 86 ? 4.195 1.619 -21.543 1.00 68.75 86 VAL A C 1
ATOM 652 O O . VAL A 1 86 ? 4.799 1.136 -20.587 1.00 68.75 86 VAL A O 1
ATOM 655 N N . PRO A 1 87 ? 3.161 2.458 -21.342 1.00 65.12 87 PRO A N 1
ATOM 656 C CA . PRO A 1 87 ? 2.787 2.981 -20.022 1.00 65.12 87 PRO A CA 1
ATOM 657 C C . PRO A 1 87 ? 2.242 1.924 -19.046 1.00 65.12 87 PRO A C 1
ATOM 659 O O . PRO A 1 87 ? 1.957 2.260 -17.894 1.00 65.12 87 PRO A O 1
ATOM 662 N N . SER A 1 88 ? 2.046 0.681 -19.500 1.00 67.19 88 SER A N 1
ATOM 663 C CA . SER A 1 88 ? 1.694 -0.468 -18.662 1.00 67.19 88 SER A CA 1
ATOM 664 C C . SER A 1 88 ? 2.874 -1.001 -17.850 1.00 67.19 88 SER A C 1
ATOM 666 O O . SER A 1 88 ? 2.632 -1.601 -16.806 1.00 67.19 88 SER A O 1
ATOM 668 N N . ILE A 1 89 ? 4.111 -0.771 -18.304 1.00 79.44 89 ILE A N 1
ATOM 669 C CA . ILE A 1 89 ? 5.326 -1.181 -17.597 1.00 79.44 89 ILE A CA 1
ATOM 670 C C . ILE A 1 89 ? 5.653 -0.123 -16.549 1.00 79.44 89 ILE A C 1
ATOM 672 O O . ILE A 1 89 ? 5.801 1.060 -16.873 1.00 79.44 89 ILE A O 1
ATOM 676 N N . LYS A 1 90 ? 5.787 -0.540 -15.290 1.00 85.19 90 LYS A N 1
ATOM 677 C CA . LYS A 1 90 ? 6.238 0.351 -14.219 1.00 85.19 90 LYS A CA 1
ATOM 678 C C . LYS A 1 90 ? 7.734 0.592 -14.336 1.00 85.19 90 LYS A C 1
ATOM 680 O O . LYS A 1 90 ? 8.489 -0.321 -14.663 1.00 85.19 90 LYS A O 1
ATOM 685 N N . VAL A 1 91 ? 8.184 1.803 -14.040 1.00 86.44 91 VAL A N 1
ATOM 686 C CA . VAL A 1 91 ? 9.599 2.166 -14.154 1.00 86.44 91 VAL A CA 1
ATOM 687 C C . VAL A 1 91 ? 10.143 2.574 -12.796 1.00 86.44 91 VAL A C 1
ATOM 689 O O . VAL A 1 91 ? 9.728 3.579 -12.218 1.00 86.44 91 VAL A O 1
ATOM 692 N N . ALA A 1 92 ? 11.099 1.789 -12.306 1.00 89.31 92 ALA A N 1
ATOM 693 C CA . ALA A 1 92 ? 11.897 2.101 -11.137 1.00 89.31 92 ALA A CA 1
ATOM 694 C C . ALA A 1 92 ? 13.294 2.559 -11.570 1.00 89.31 92 ALA A C 1
ATOM 696 O O . ALA A 1 92 ? 13.936 1.933 -12.415 1.00 89.31 92 ALA A O 1
ATOM 697 N N . ILE A 1 93 ? 13.780 3.644 -10.979 1.00 88.06 93 ILE A N 1
ATOM 698 C CA . ILE A 1 93 ? 15.126 4.149 -11.252 1.00 88.06 93 ILE A CA 1
ATOM 699 C C . ILE A 1 93 ? 16.057 3.896 -10.071 1.00 88.06 93 ILE A C 1
ATOM 701 O O . ILE A 1 93 ? 15.633 3.904 -8.917 1.00 88.06 93 ILE A O 1
ATOM 705 N N . ALA A 1 94 ? 17.340 3.715 -10.356 1.00 83.56 94 ALA A N 1
ATOM 706 C CA . ALA A 1 94 ? 18.374 3.579 -9.347 1.00 83.56 94 ALA A CA 1
ATOM 707 C C . ALA A 1 94 ? 19.459 4.646 -9.507 1.00 83.56 94 ALA A C 1
ATOM 709 O O . ALA A 1 94 ? 19.928 4.891 -10.618 1.00 83.56 94 ALA A O 1
ATOM 710 N N . SER A 1 95 ? 19.861 5.282 -8.403 1.00 78.44 95 SER A N 1
ATOM 711 C CA . SER A 1 95 ? 20.826 6.387 -8.411 1.00 78.44 95 SER A CA 1
ATOM 712 C C . SER A 1 95 ? 21.795 6.349 -7.235 1.00 78.44 95 SER A C 1
ATOM 714 O O . SER A 1 95 ? 21.395 6.159 -6.089 1.00 78.44 95 SER A O 1
ATOM 716 N N . GLY A 1 96 ? 23.076 6.615 -7.510 1.00 69.38 96 GLY A N 1
ATOM 717 C CA . GLY A 1 96 ? 24.092 6.868 -6.480 1.00 69.38 96 GLY A CA 1
ATOM 718 C C . GLY A 1 96 ? 24.136 8.311 -5.963 1.00 69.38 96 GLY A C 1
ATOM 719 O O . GLY A 1 96 ? 24.828 8.580 -4.990 1.00 69.38 96 GLY A O 1
ATOM 720 N N . HIS A 1 97 ? 23.414 9.242 -6.593 1.00 63.06 97 HIS A N 1
ATOM 721 C CA . HIS A 1 97 ? 23.295 10.631 -6.143 1.00 63.06 97 HIS A CA 1
ATOM 722 C C . HIS A 1 97 ? 21.806 10.967 -6.030 1.00 63.06 97 HIS A C 1
ATOM 724 O O . HIS A 1 97 ? 21.116 11.104 -7.041 1.00 63.06 97 HIS A O 1
ATOM 730 N N . ILE A 1 98 ? 21.294 11.077 -4.803 1.00 54.09 98 ILE A N 1
ATOM 731 C CA . ILE A 1 98 ? 19.880 11.384 -4.509 1.00 54.09 98 ILE A CA 1
ATOM 732 C C . ILE A 1 98 ? 19.617 12.899 -4.663 1.00 54.09 98 ILE A C 1
ATOM 734 O O . ILE A 1 98 ? 18.894 13.509 -3.890 1.00 54.09 98 ILE A O 1
ATOM 738 N N . GLU A 1 99 ? 20.219 13.532 -5.670 1.00 53.75 99 GLU A N 1
ATOM 739 C CA . GLU A 1 99 ? 19.833 14.875 -6.131 1.00 53.75 99 GLU A CA 1
ATOM 740 C C . GLU A 1 99 ? 18.873 14.777 -7.325 1.00 53.75 99 GLU A C 1
ATOM 742 O O . GLU A 1 99 ? 18.774 15.681 -8.149 1.00 53.75 99 GLU A O 1
ATOM 747 N N . ILE A 1 100 ? 18.147 13.661 -7.432 1.00 51.62 100 ILE A N 1
ATOM 748 C CA . ILE A 1 100 ? 17.023 13.526 -8.357 1.00 51.62 100 ILE A CA 1
ATOM 749 C C . ILE A 1 100 ? 15.805 14.126 -7.667 1.00 51.62 100 ILE A C 1
ATOM 751 O O . ILE A 1 100 ? 14.921 13.436 -7.165 1.00 51.62 100 ILE A O 1
ATOM 755 N N . VAL A 1 101 ? 15.826 15.447 -7.577 1.00 43.91 101 VAL A N 1
ATOM 756 C CA . VAL A 1 101 ? 14.624 16.231 -7.351 1.00 43.91 101 VAL A CA 1
ATOM 757 C C . VAL A 1 101 ? 13.918 16.275 -8.707 1.00 43.91 101 VAL A C 1
ATOM 759 O O . VAL A 1 101 ? 14.578 16.537 -9.710 1.00 43.91 101 VAL A O 1
ATOM 762 N N . ASP A 1 102 ? 12.609 16.008 -8.720 1.00 47.34 102 ASP A N 1
ATOM 763 C CA . ASP A 1 102 ? 11.696 16.318 -9.838 1.00 47.34 102 ASP A CA 1
ATOM 764 C C . ASP A 1 102 ? 11.406 15.236 -10.904 1.00 47.34 102 ASP A C 1
ATOM 766 O O . ASP A 1 102 ? 11.175 15.565 -12.064 1.00 47.34 102 ASP A O 1
ATOM 770 N N . LEU A 1 103 ? 11.389 13.932 -10.571 1.00 50.16 103 LEU A N 1
ATOM 771 C CA . LEU A 1 103 ? 11.031 12.900 -11.566 1.00 50.16 103 LEU A CA 1
ATOM 772 C C . LEU A 1 103 ? 9.942 11.916 -11.097 1.00 50.16 103 LEU A C 1
ATOM 774 O O . LEU A 1 103 ? 10.101 11.188 -10.120 1.00 50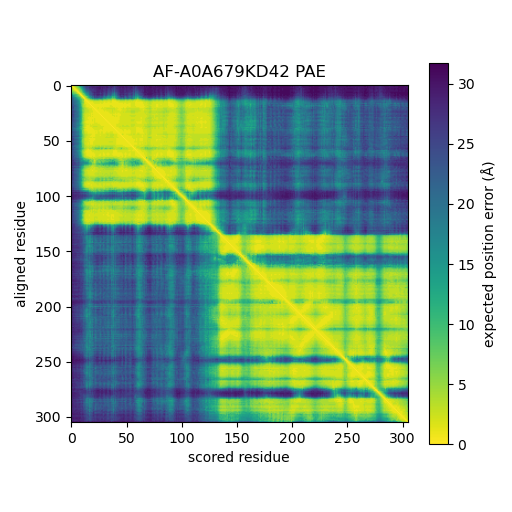.16 103 LEU A O 1
ATOM 778 N N . GLU A 1 104 ? 8.838 11.879 -11.851 1.00 61.88 104 GLU A N 1
ATOM 779 C CA . GLU A 1 104 ? 7.616 11.077 -11.646 1.00 61.88 104 GLU A CA 1
ATOM 780 C C . GLU A 1 104 ? 7.792 9.550 -11.895 1.00 61.88 104 GLU A C 1
ATOM 782 O O . GLU A 1 104 ? 7.050 8.950 -12.675 1.00 61.88 104 GLU A O 1
ATOM 787 N N . TYR A 1 105 ? 8.791 8.884 -11.316 1.00 71.88 105 TYR A N 1
ATOM 788 C CA . TYR A 1 105 ? 8.962 7.425 -11.471 1.00 71.88 105 TYR A CA 1
ATOM 789 C C . TYR A 1 105 ? 8.150 6.621 -10.444 1.00 71.88 105 TYR A C 1
ATOM 791 O O . TYR A 1 105 ? 7.834 7.120 -9.365 1.00 71.88 105 TYR A O 1
ATOM 799 N N . ASP A 1 106 ? 7.827 5.357 -10.753 1.00 78.56 106 ASP A N 1
ATOM 800 C CA . ASP A 1 106 ? 7.034 4.500 -9.856 1.00 78.56 106 ASP A CA 1
ATOM 801 C C . ASP A 1 106 ? 7.803 4.125 -8.571 1.00 78.56 106 ASP A C 1
ATOM 803 O O . ASP A 1 106 ? 7.200 3.891 -7.518 1.00 78.56 106 ASP A O 1
ATOM 807 N N . ALA A 1 107 ? 9.138 4.083 -8.646 1.00 82.50 107 ALA A N 1
ATOM 808 C CA . ALA A 1 107 ? 10.032 3.950 -7.499 1.00 82.50 107 ALA A CA 1
ATOM 809 C C . ALA A 1 107 ? 11.427 4.533 -7.780 1.00 82.50 107 ALA A C 1
ATOM 811 O O . ALA A 1 107 ? 11.883 4.587 -8.924 1.00 82.50 107 ALA A O 1
ATOM 812 N N . VAL A 1 108 ? 12.119 4.926 -6.707 1.00 83.88 108 VAL A N 1
ATOM 813 C CA . VAL A 1 108 ? 13.516 5.376 -6.731 1.00 83.88 108 VAL A CA 1
ATOM 814 C C . VAL A 1 108 ? 14.303 4.586 -5.690 1.00 83.88 108 VAL A C 1
ATOM 816 O O . VAL A 1 108 ? 13.909 4.539 -4.525 1.00 83.88 108 VAL A O 1
ATOM 819 N N . PHE A 1 109 ? 15.416 3.984 -6.104 1.00 85.00 109 PHE A N 1
ATOM 820 C CA . PHE A 1 109 ? 16.324 3.232 -5.242 1.00 85.00 109 PHE A CA 1
ATOM 821 C C . PHE A 1 109 ? 17.678 3.938 -5.142 1.00 85.00 109 PHE A C 1
ATOM 823 O O . PHE A 1 109 ? 18.272 4.329 -6.149 1.00 85.00 109 PHE A O 1
ATOM 830 N N . ALA A 1 110 ? 18.174 4.106 -3.919 1.00 82.69 110 ALA A N 1
ATOM 831 C CA . ALA A 1 110 ? 19.512 4.634 -3.683 1.00 82.69 110 ALA A CA 1
ATOM 832 C C . ALA A 1 110 ? 20.559 3.519 -3.818 1.00 82.69 110 ALA A C 1
ATOM 834 O O . ALA A 1 110 ? 20.304 2.387 -3.410 1.00 82.69 110 ALA A O 1
ATOM 835 N N . LYS A 1 111 ? 21.742 3.843 -4.356 1.00 80.88 111 LYS A N 1
ATOM 836 C CA . LYS A 1 111 ? 22.935 2.991 -4.219 1.00 80.88 111 LYS A CA 1
ATOM 837 C C . LYS A 1 111 ? 23.639 3.311 -2.876 1.00 80.88 111 LYS A C 1
ATOM 839 O O . LYS A 1 111 ? 23.726 4.492 -2.531 1.00 80.88 111 LYS A O 1
ATOM 844 N N . PRO A 1 112 ? 24.178 2.317 -2.139 1.00 84.44 112 PRO A N 1
ATOM 845 C CA . PRO A 1 112 ? 24.177 0.886 -2.451 1.00 84.44 112 PRO A CA 1
ATOM 846 C C . PRO A 1 112 ? 22.778 0.271 -2.326 1.00 84.44 112 PRO A C 1
ATOM 848 O O . PRO A 1 112 ? 21.981 0.696 -1.496 1.00 84.44 112 PRO A O 1
ATOM 851 N N . TYR A 1 113 ? 22.493 -0.721 -3.169 1.00 82.44 113 TYR A N 1
ATOM 852 C CA . TYR A 1 113 ? 21.174 -1.339 -3.243 1.00 82.44 113 TYR A CA 1
ATOM 853 C C . TYR A 1 113 ? 20.818 -2.093 -1.960 1.00 82.44 113 TYR A C 1
ATOM 855 O O . TYR A 1 113 ? 21.502 -3.038 -1.573 1.00 82.44 113 TYR A O 1
ATOM 863 N N . ASP A 1 114 ? 19.695 -1.715 -1.356 1.00 83.81 114 ASP A N 1
ATOM 864 C CA . ASP A 1 114 ? 19.009 -2.510 -0.341 1.00 83.81 114 ASP A CA 1
ATOM 865 C C . ASP A 1 114 ? 18.020 -3.447 -1.053 1.00 83.81 114 ASP A C 1
ATOM 867 O O . ASP A 1 114 ? 16.907 -3.057 -1.415 1.00 83.81 114 ASP A O 1
ATOM 871 N N . ILE A 1 115 ? 18.462 -4.674 -1.340 1.00 86.31 115 ILE A N 1
ATOM 872 C CA . ILE A 1 115 ? 17.660 -5.649 -2.089 1.00 86.31 115 ILE A CA 1
ATOM 873 C C . ILE A 1 115 ? 16.341 -6.006 -1.372 1.00 86.31 115 ILE A C 1
ATOM 875 O O . ILE A 1 115 ? 15.303 -6.011 -2.042 1.00 86.31 115 ILE A O 1
ATOM 879 N N . PRO A 1 116 ? 16.307 -6.230 -0.041 1.00 79.81 116 PRO A N 1
ATOM 880 C CA . PRO A 1 116 ? 15.049 -6.371 0.697 1.00 79.81 116 PRO A CA 1
ATOM 881 C C . PRO A 1 116 ? 14.064 -5.213 0.478 1.00 79.81 116 PRO A C 1
ATOM 883 O O . PRO A 1 116 ? 12.873 -5.450 0.240 1.00 79.81 116 PRO A O 1
ATOM 886 N N . LEU A 1 117 ? 14.545 -3.966 0.498 1.00 78.38 117 LEU A N 1
ATOM 887 C CA . LEU A 1 117 ? 13.716 -2.794 0.208 1.00 78.38 117 LEU A CA 1
ATOM 888 C C . LEU A 1 117 ? 13.181 -2.815 -1.233 1.00 78.38 117 LEU A C 1
ATOM 890 O O . LEU A 1 117 ? 12.001 -2.527 -1.446 1.00 78.38 117 LEU A O 1
ATOM 894 N N . ILE A 1 118 ? 14.013 -3.186 -2.213 1.00 86.38 118 ILE A N 1
ATOM 895 C CA . ILE A 1 118 ? 13.598 -3.325 -3.619 1.00 86.38 118 ILE A CA 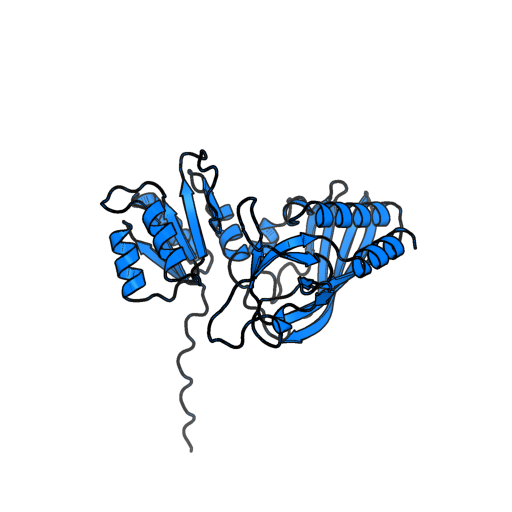1
ATOM 896 C C . ILE A 1 118 ? 12.487 -4.365 -3.745 1.00 86.38 118 ILE A C 1
ATOM 898 O O . ILE A 1 118 ? 11.441 -4.062 -4.312 1.00 86.38 118 ILE A O 1
ATOM 902 N N . VAL A 1 119 ? 12.666 -5.561 -3.177 1.00 79.50 119 VAL A N 1
ATOM 903 C CA . VAL A 1 119 ? 11.656 -6.634 -3.201 1.00 79.50 119 VAL A CA 1
ATOM 904 C C . VAL A 1 119 ? 10.338 -6.156 -2.597 1.00 79.50 119 VAL A C 1
ATOM 906 O O . VAL A 1 119 ? 9.281 -6.329 -3.207 1.00 79.50 119 VAL A O 1
ATOM 909 N N . SER A 1 120 ? 10.389 -5.524 -1.420 1.00 74.06 120 SER A N 1
ATOM 910 C CA . SER A 1 120 ? 9.199 -4.975 -0.763 1.00 74.06 120 SER A CA 1
ATOM 911 C C . SER A 1 120 ? 8.492 -3.958 -1.660 1.00 74.06 120 SER A C 1
ATOM 913 O O . SER A 1 120 ? 7.277 -4.036 -1.864 1.00 74.06 120 SER A O 1
ATOM 915 N N . LYS A 1 121 ? 9.251 -3.047 -2.277 1.00 78.62 121 LYS A N 1
ATOM 916 C CA . LYS A 1 121 ? 8.689 -2.013 -3.145 1.00 78.62 121 LYS A CA 1
ATOM 917 C C . LYS A 1 121 ? 8.099 -2.582 -4.435 1.00 78.62 121 LYS A C 1
ATOM 919 O O . LYS A 1 121 ? 7.006 -2.172 -4.817 1.00 78.62 121 LYS A O 1
ATOM 924 N N . LEU A 1 122 ? 8.759 -3.555 -5.063 1.00 83.38 122 LEU A N 1
ATOM 925 C CA . LEU A 1 122 ? 8.236 -4.255 -6.238 1.00 83.38 122 LEU A CA 1
ATOM 926 C C . LEU A 1 122 ? 6.908 -4.943 -5.921 1.00 83.38 122 LEU A C 1
ATOM 928 O O . LEU A 1 122 ? 5.949 -4.776 -6.665 1.00 83.38 122 LEU A O 1
ATOM 932 N N . ARG A 1 123 ? 6.802 -5.637 -4.783 1.00 78.25 123 ARG A N 1
ATOM 933 C CA . ARG A 1 123 ? 5.541 -6.277 -4.370 1.00 78.25 123 ARG A CA 1
ATOM 934 C C . ARG A 1 123 ? 4.424 -5.279 -4.069 1.00 78.25 123 ARG A C 1
ATOM 936 O O . ARG A 1 123 ? 3.271 -5.587 -4.323 1.00 78.25 123 ARG A O 1
ATOM 943 N N . GLN A 1 124 ? 4.745 -4.089 -3.559 1.00 69.94 124 GLN A N 1
ATOM 944 C CA . GLN A 1 124 ? 3.759 -3.008 -3.401 1.00 69.94 124 GLN A CA 1
ATOM 945 C C . GLN A 1 124 ? 3.304 -2.436 -4.750 1.00 69.94 124 GLN A C 1
ATOM 947 O O . GLN A 1 124 ? 2.176 -1.967 -4.888 1.00 69.94 124 GLN A O 1
ATOM 952 N N . MET A 1 125 ? 4.207 -2.406 -5.731 1.00 74.12 125 MET A N 1
ATOM 953 C CA . MET A 1 125 ? 3.929 -1.889 -7.064 1.00 74.12 125 MET A CA 1
ATOM 954 C C . MET A 1 125 ? 3.131 -2.888 -7.898 1.00 74.12 125 MET A C 1
ATOM 956 O O . MET A 1 125 ? 2.287 -2.476 -8.687 1.00 74.12 125 MET A O 1
ATOM 960 N N . LEU A 1 126 ? 3.390 -4.176 -7.767 1.00 78.19 126 LEU A N 1
ATOM 961 C CA . LEU A 1 126 ? 2.761 -5.194 -8.592 1.00 78.19 126 LEU A CA 1
ATOM 962 C C . LEU A 1 126 ? 1.366 -5.540 -8.064 1.00 78.19 126 LEU A C 1
ATOM 964 O O . LEU A 1 126 ? 1.153 -5.527 -6.850 1.00 78.19 126 LEU A O 1
ATOM 968 N N . PRO A 1 127 ? 0.393 -5.817 -8.949 1.00 54.94 127 PRO A N 1
ATOM 969 C CA . PRO A 1 127 ? -0.876 -6.359 -8.503 1.00 54.94 127 PRO A CA 1
ATOM 970 C C . PRO A 1 127 ? -0.594 -7.672 -7.770 1.00 54.94 127 PRO A C 1
ATOM 972 O O . PRO A 1 127 ? 0.016 -8.583 -8.322 1.00 54.94 127 PRO A O 1
ATOM 975 N N . LEU A 1 128 ? -1.018 -7.754 -6.511 1.00 53.50 128 LEU A N 1
ATOM 976 C CA . LEU A 1 128 ? -1.162 -9.045 -5.858 1.00 53.50 128 LEU A CA 1
ATOM 977 C C . LEU A 1 128 ? -2.268 -9.766 -6.633 1.00 53.50 128 LEU A C 1
ATOM 979 O O . LEU A 1 128 ? -3.403 -9.283 -6.648 1.00 53.50 128 LEU A O 1
ATOM 983 N N . GLU A 1 129 ? -1.949 -10.864 -7.318 1.00 42.06 129 GLU A N 1
ATOM 984 C CA . GLU A 1 129 ? -2.997 -11.789 -7.729 1.00 42.06 129 GLU A CA 1
ATOM 985 C C . GLU A 1 129 ? -3.596 -12.358 -6.456 1.00 42.06 129 GLU A C 1
ATOM 987 O O . GLU A 1 129 ? -2.920 -12.976 -5.632 1.00 42.06 129 GLU A O 1
ATOM 992 N N . LEU A 1 130 ? -4.865 -12.036 -6.255 1.00 42.12 130 LEU A N 1
ATOM 993 C CA . LEU A 1 130 ? -5.605 -12.491 -5.107 1.00 42.12 130 LEU A CA 1
ATOM 994 C C . LEU A 1 130 ? -6.574 -13.567 -5.584 1.00 42.12 130 LEU A C 1
ATOM 996 O O . LEU A 1 130 ? -7.353 -13.298 -6.504 1.00 42.12 130 LEU A O 1
ATOM 1000 N N . PRO A 1 131 ? -6.556 -14.771 -4.992 1.00 38.88 131 PRO A N 1
ATOM 1001 C CA . PRO A 1 131 ? -7.529 -15.788 -5.345 1.00 38.88 131 PRO A CA 1
ATOM 1002 C C . PRO A 1 131 ? -8.940 -15.296 -4.995 1.00 38.88 131 PRO A C 1
ATOM 1004 O O . PRO A 1 131 ? -9.169 -14.623 -3.989 1.00 38.88 131 PRO A O 1
ATOM 1007 N N . ALA A 1 132 ? -9.896 -15.634 -5.860 1.00 42.00 132 ALA A N 1
ATOM 1008 C CA . ALA A 1 132 ? -11.262 -15.106 -5.874 1.00 42.00 132 ALA A CA 1
ATOM 1009 C C . ALA A 1 132 ? -12.124 -15.454 -4.637 1.00 42.00 132 ALA A C 1
ATOM 1011 O O . ALA A 1 132 ? -13.267 -15.007 -4.557 1.00 42.00 132 ALA A O 1
ATOM 1012 N N . GLU A 1 133 ? -11.608 -16.239 -3.688 1.00 43.75 133 GLU A N 1
ATOM 1013 C CA . GLU A 1 133 ? -12.379 -16.847 -2.590 1.00 43.75 133 GLU A CA 1
ATOM 1014 C C . GLU A 1 133 ? -11.768 -16.638 -1.204 1.00 43.75 133 GLU A C 1
ATOM 1016 O O . GLU A 1 133 ? -12.140 -17.310 -0.241 1.00 43.75 133 GLU A O 1
ATOM 1021 N N . ALA A 1 134 ? -10.823 -15.720 -1.071 1.00 49.44 134 ALA A N 1
ATOM 1022 C CA . ALA A 1 134 ? -10.057 -15.685 0.149 1.00 49.44 134 ALA A CA 1
ATOM 1023 C C . ALA A 1 134 ? -10.883 -15.139 1.344 1.00 49.44 134 ALA A C 1
ATOM 1025 O O . ALA A 1 134 ? -11.780 -14.296 1.222 1.00 49.44 134 ALA A O 1
ATOM 1026 N N . THR A 1 135 ? -10.660 -15.711 2.530 1.00 54.34 135 THR A N 1
ATOM 1027 C CA . THR A 1 135 ? -11.443 -15.375 3.728 1.00 54.34 135 THR A CA 1
ATOM 1028 C C . THR A 1 135 ? -11.135 -13.931 4.123 1.00 54.34 135 THR A C 1
ATOM 1030 O O . THR A 1 135 ? -9.993 -13.561 4.392 1.00 54.34 135 THR A O 1
ATOM 1033 N N . GLY A 1 136 ? -12.146 -13.066 4.055 1.00 71.69 136 GLY A N 1
ATOM 1034 C CA . GLY A 1 136 ? -11.973 -11.617 4.110 1.00 71.69 136 GLY A CA 1
ATOM 1035 C C . GLY A 1 136 ? -11.776 -11.053 5.515 1.00 71.69 136 GLY A C 1
ATOM 1036 O O . GLY A 1 136 ? -12.387 -10.041 5.826 1.00 71.69 136 GLY A O 1
ATOM 1037 N N . GLU A 1 137 ? -10.984 -11.686 6.382 1.00 84.94 137 GLU A N 1
ATOM 1038 C CA . GLU A 1 137 ? -10.616 -11.110 7.680 1.00 84.94 137 GLU A CA 1
ATOM 1039 C C . GLU A 1 137 ? -9.098 -10.954 7.802 1.00 84.94 137 GLU A C 1
ATOM 1041 O O . GLU A 1 137 ? -8.339 -11.898 7.586 1.00 84.94 137 GLU A O 1
ATOM 1046 N N . ILE A 1 138 ? -8.652 -9.748 8.153 1.00 86.44 138 ILE A N 1
ATOM 1047 C CA . ILE A 1 138 ? -7.247 -9.433 8.425 1.00 86.44 138 ILE A CA 1
ATOM 1048 C C . ILE A 1 138 ? -7.196 -8.705 9.760 1.00 86.44 138 ILE A C 1
ATOM 1050 O O . ILE A 1 138 ? -7.902 -7.721 9.958 1.00 86.44 138 ILE A O 1
ATOM 1054 N N . THR A 1 139 ? -6.340 -9.156 10.664 1.00 89.38 139 THR A N 1
ATOM 1055 C CA . THR A 1 139 ? -6.110 -8.511 11.955 1.00 89.38 139 THR A CA 1
ATOM 1056 C C . THR A 1 139 ? -4.667 -8.053 12.048 1.00 89.38 139 THR A C 1
ATOM 1058 O O . THR A 1 139 ? -3.762 -8.783 11.662 1.00 89.38 139 THR A O 1
ATOM 1061 N N . TYR A 1 140 ? -4.419 -6.869 12.590 1.00 92.56 140 TYR A N 1
ATOM 1062 C CA . TYR A 1 140 ? -3.075 -6.493 13.014 1.00 92.56 140 TYR A CA 1
ATOM 1063 C C . TYR A 1 140 ? -3.096 -5.724 14.327 1.00 92.56 140 TYR A C 1
ATOM 1065 O O . TYR A 1 140 ? -4.082 -5.072 14.672 1.00 92.56 140 TYR A O 1
ATOM 1073 N N . THR A 1 141 ? -1.991 -5.812 15.058 1.00 95.19 141 THR A N 1
ATOM 1074 C CA . THR A 1 141 ? -1.834 -5.199 16.376 1.00 95.19 141 THR A CA 1
ATOM 1075 C C . THR A 1 141 ? -0.829 -4.066 16.301 1.00 95.19 141 THR A C 1
ATOM 1077 O O . THR A 1 141 ? 0.265 -4.233 15.759 1.00 95.19 141 THR A O 1
ATOM 1080 N N . LEU A 1 142 ? -1.196 -2.925 16.878 1.00 97.19 142 LEU A N 1
ATOM 1081 C CA . LEU A 1 142 ? -0.313 -1.788 17.088 1.00 97.19 142 LEU A CA 1
ATOM 1082 C C . LEU A 1 142 ? 0.158 -1.732 18.537 1.00 97.19 142 LEU A C 1
ATOM 1084 O O . LEU A 1 142 ? -0.612 -2.027 19.456 1.00 97.19 142 LEU A O 1
ATOM 1088 N N . ASP A 1 143 ? 1.395 -1.298 18.748 1.00 96.62 143 ASP A N 1
ATOM 1089 C CA . ASP A 1 143 ? 1.874 -0.913 20.072 1.00 96.62 143 ASP A CA 1
ATOM 1090 C C . ASP A 1 143 ? 1.380 0.488 20.497 1.00 96.62 143 ASP A C 1
ATOM 1092 O O . ASP A 1 143 ? 0.564 1.128 19.826 1.00 96.62 143 ASP A O 1
ATOM 1096 N N . ALA A 1 144 ? 1.862 0.976 21.644 1.00 94.25 144 ALA A N 1
ATOM 1097 C CA . ALA A 1 144 ? 1.521 2.301 22.166 1.00 94.25 144 ALA A CA 1
ATOM 1098 C C . ALA A 1 144 ? 2.057 3.474 21.311 1.00 94.25 144 ALA A C 1
ATOM 1100 O O . ALA A 1 144 ? 1.644 4.611 21.526 1.00 94.25 144 ALA A O 1
ATOM 1101 N N . ASN A 1 145 ? 2.946 3.205 20.350 1.00 94.62 145 ASN A N 1
ATOM 1102 C CA . ASN A 1 145 ? 3.553 4.181 19.444 1.00 94.62 145 ASN A CA 1
ATOM 1103 C C . ASN A 1 145 ? 3.061 4.025 17.991 1.00 94.62 145 ASN A C 1
ATOM 1105 O O . ASN A 1 145 ? 3.674 4.571 17.075 1.00 94.62 145 ASN A O 1
ATOM 1109 N N . ASP A 1 146 ? 1.963 3.292 17.773 1.00 95.06 146 ASP A N 1
ATOM 1110 C CA . ASP A 1 146 ? 1.373 3.017 16.452 1.00 95.06 146 ASP A CA 1
ATOM 1111 C C . ASP A 1 146 ? 2.274 2.186 15.517 1.00 95.06 146 ASP A C 1
ATOM 1113 O O . ASP A 1 146 ? 2.117 2.222 14.291 1.00 95.06 146 ASP A O 1
ATOM 1117 N N . VAL A 1 147 ? 3.211 1.417 16.081 1.00 93.94 147 VAL A N 1
ATOM 1118 C CA . VAL A 1 147 ? 4.056 0.471 15.342 1.00 93.94 147 VAL A CA 1
ATOM 1119 C C . VAL A 1 147 ? 3.340 -0.866 15.211 1.00 93.94 147 VAL A C 1
ATOM 1121 O O . VAL A 1 147 ? 2.801 -1.383 16.188 1.00 93.94 147 VAL A O 1
ATOM 1124 N N . ILE A 1 148 ? 3.343 -1.442 14.007 1.00 93.25 148 ILE A N 1
ATOM 1125 C CA . ILE A 1 148 ? 2.739 -2.752 13.746 1.00 93.25 148 ILE A CA 1
ATOM 1126 C C . ILE A 1 148 ? 3.616 -3.839 14.375 1.00 93.25 148 ILE A C 1
ATOM 1128 O O . ILE A 1 148 ? 4.780 -3.984 14.011 1.00 93.25 148 ILE A O 1
ATOM 1132 N N . VAL A 1 149 ? 3.066 -4.616 15.308 1.00 93.19 149 VAL A N 1
ATOM 1133 C CA . VAL A 1 149 ? 3.809 -5.651 16.057 1.00 93.19 149 VAL A CA 1
ATOM 1134 C C . VAL A 1 149 ? 3.339 -7.075 15.777 1.00 93.19 149 VAL A C 1
ATOM 1136 O O . VAL A 1 149 ? 4.072 -8.026 16.036 1.00 93.19 149 VAL A O 1
ATOM 1139 N N . ASP A 1 150 ? 2.130 -7.241 15.244 1.00 90.44 150 ASP A N 1
ATOM 1140 C CA . ASP A 1 150 ? 1.587 -8.543 14.858 1.00 90.44 150 ASP A CA 1
ATOM 1141 C C . ASP A 1 150 ? 0.614 -8.377 13.692 1.00 90.44 150 ASP A C 1
ATOM 1143 O O . ASP A 1 150 ? -0.087 -7.370 13.619 1.00 90.44 150 ASP A O 1
ATOM 1147 N N . ILE A 1 151 ? 0.562 -9.363 12.799 1.00 85.88 151 ILE A N 1
ATOM 1148 C CA . ILE A 1 151 ? -0.417 -9.451 11.712 1.00 85.88 151 ILE A CA 1
ATOM 1149 C C . ILE A 1 151 ? -0.914 -10.890 11.660 1.00 85.88 151 ILE A C 1
ATOM 1151 O O . ILE A 1 151 ? -0.125 -11.838 11.710 1.00 85.88 151 ILE A O 1
ATOM 1155 N N . GLN A 1 152 ? -2.225 -11.045 11.544 1.00 82.50 152 GLN A N 1
ATOM 1156 C CA . GLN A 1 152 ? -2.902 -12.315 11.407 1.00 82.50 152 GLN A CA 1
ATOM 1157 C C . GLN A 1 152 ? -3.904 -12.270 10.250 1.00 82.50 152 GLN A C 1
ATOM 1159 O O . GLN A 1 152 ? -4.618 -11.282 10.084 1.00 82.50 152 GLN A O 1
ATOM 1164 N N . PRO A 1 153 ? -4.001 -13.354 9.474 1.00 69.56 153 PRO A N 1
ATOM 1165 C CA . PRO A 1 153 ? -3.128 -14.532 9.523 1.00 69.56 153 PRO A CA 1
ATOM 1166 C C . PRO A 1 153 ? -1.681 -14.209 9.078 1.00 69.56 153 PRO A C 1
ATOM 1168 O O . PRO A 1 153 ? -1.464 -13.400 8.182 1.00 69.56 153 PRO A O 1
ATOM 1171 N N . ARG A 1 154 ? -0.679 -14.849 9.709 1.00 57.88 154 ARG A N 1
ATOM 1172 C CA . ARG A 1 154 ? 0.757 -14.689 9.365 1.00 57.88 154 ARG A CA 1
ATOM 1173 C C . ARG A 1 154 ? 1.118 -15.238 7.979 1.00 57.88 154 ARG A C 1
ATOM 1175 O O . ARG A 1 154 ? 2.177 -14.936 7.438 1.00 57.88 154 ARG A O 1
ATOM 1182 N N . SER A 1 155 ? 0.238 -16.066 7.440 1.00 49.41 155 SER A N 1
ATOM 1183 C CA . SER A 1 155 ? 0.251 -16.543 6.069 1.00 49.41 155 SER A CA 1
ATOM 1184 C C . SER A 1 155 ? -1.196 -16.739 5.646 1.00 49.41 155 SER A C 1
ATOM 1186 O O . SER A 1 155 ? -1.938 -17.457 6.321 1.00 49.41 155 SER A O 1
ATOM 1188 N N . SER A 1 156 ? -1.594 -16.127 4.546 1.00 51.50 156 SER A N 1
ATOM 1189 C CA . SER A 1 156 ? -2.870 -16.408 3.897 1.00 51.50 156 SER A CA 1
ATOM 1190 C C . SER A 1 156 ? -2.723 -16.343 2.396 1.00 51.50 156 SER A C 1
ATOM 1192 O O . SER A 1 156 ? -1.689 -15.947 1.867 1.00 51.50 156 SER A O 1
ATOM 1194 N N . GLU A 1 157 ? -3.816 -16.671 1.730 1.00 47.12 157 GLU A N 1
ATOM 1195 C CA . GLU A 1 157 ? -4.062 -16.415 0.317 1.00 47.12 157 GLU A CA 1
ATOM 1196 C C . GLU A 1 157 ? -3.749 -14.964 -0.124 1.00 47.12 157 GLU A C 1
ATOM 1198 O O . GLU A 1 157 ? -3.493 -14.738 -1.300 1.00 47.12 157 GLU A O 1
ATOM 1203 N N . TRP A 1 158 ? -3.702 -13.991 0.801 1.00 45.81 158 TRP A N 1
ATOM 1204 C CA . TRP A 1 158 ? -3.428 -12.571 0.524 1.00 45.81 158 TRP A CA 1
ATOM 1205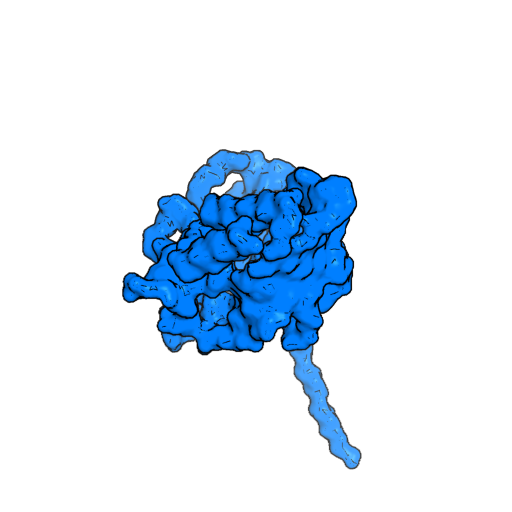 C C . TRP A 1 158 ? -2.075 -12.057 1.055 1.00 45.81 158 TRP A C 1
ATOM 1207 O O . TRP A 1 158 ? -1.657 -10.948 0.719 1.00 45.81 158 TRP A O 1
ATOM 1217 N N . LEU A 1 159 ? -1.421 -12.805 1.950 1.00 49.56 159 LEU A N 1
ATOM 1218 C CA . LEU A 1 159 ? -0.240 -12.371 2.703 1.00 49.56 159 LEU A CA 1
ATOM 1219 C C . LEU A 1 159 ? 0.803 -13.486 2.705 1.00 49.56 159 LEU A C 1
ATOM 1221 O O . LEU A 1 159 ? 0.639 -14.506 3.377 1.00 49.56 159 LEU A O 1
ATOM 1225 N N . THR A 1 160 ? 1.909 -13.278 1.991 1.00 49.94 160 THR A N 1
ATOM 1226 C CA . THR A 1 160 ? 3.076 -14.157 2.120 1.00 49.94 160 THR A CA 1
ATOM 1227 C C . THR A 1 160 ? 3.800 -13.856 3.431 1.00 49.94 160 THR A C 1
ATOM 1229 O O . THR A 1 160 ? 3.861 -12.702 3.864 1.00 49.94 160 THR A O 1
ATOM 1232 N N . SER A 1 161 ? 4.391 -14.876 4.059 1.00 46.97 161 SER A N 1
ATOM 1233 C CA . SER A 1 161 ? 5.166 -14.712 5.300 1.00 46.97 161 SER A CA 1
ATOM 1234 C C . SER A 1 161 ? 6.261 -13.648 5.167 1.00 46.97 161 SER A C 1
ATOM 1236 O O . SER A 1 161 ? 6.467 -12.847 6.072 1.00 46.97 161 SER A O 1
ATOM 1238 N N . VAL A 1 162 ? 6.891 -13.575 3.992 1.00 46.53 162 VAL A N 1
ATOM 1239 C CA . VAL A 1 162 ? 7.930 -12.589 3.675 1.00 46.53 162 VAL A CA 1
ATOM 1240 C C . VAL A 1 162 ? 7.376 -11.158 3.658 1.00 46.53 162 VAL A C 1
ATOM 1242 O O . VAL A 1 162 ? 8.045 -10.242 4.120 1.00 46.53 162 VAL A O 1
ATOM 1245 N N . LEU A 1 163 ? 6.154 -10.931 3.159 1.00 57.44 163 LEU A N 1
ATOM 1246 C CA . LEU A 1 163 ? 5.525 -9.605 3.226 1.00 57.44 163 LEU A CA 1
ATOM 1247 C C . LEU A 1 163 ? 5.214 -9.207 4.672 1.00 57.44 163 LEU A C 1
ATOM 1249 O O . LEU A 1 163 ? 5.474 -8.068 5.053 1.00 57.44 163 LEU A O 1
ATOM 1253 N N . VAL A 1 164 ? 4.722 -10.141 5.490 1.00 60.47 164 VAL A N 1
ATOM 1254 C CA . VAL A 1 164 ? 4.414 -9.887 6.907 1.00 60.47 164 VAL A CA 1
ATOM 1255 C C . VAL A 1 164 ? 5.662 -9.454 7.681 1.00 60.47 164 VAL A C 1
ATOM 1257 O O . VAL A 1 164 ? 5.605 -8.473 8.423 1.00 60.47 164 VAL A O 1
ATOM 1260 N N . GLU A 1 165 ? 6.798 -10.119 7.466 1.00 62.50 165 GLU A N 1
ATOM 1261 C CA . GLU A 1 165 ? 8.068 -9.767 8.118 1.00 62.50 165 GLU A CA 1
ATOM 1262 C C . GLU A 1 165 ? 8.555 -8.360 7.753 1.00 62.50 165 GLU A C 1
ATOM 1264 O O . GLU A 1 165 ? 9.103 -7.671 8.608 1.00 62.50 165 GLU A O 1
ATOM 1269 N N . THR A 1 166 ? 8.297 -7.889 6.528 1.00 65.50 166 THR A N 1
ATOM 1270 C CA . THR A 1 166 ? 8.656 -6.516 6.125 1.00 65.50 166 THR A CA 1
ATOM 1271 C C . THR A 1 166 ? 7.740 -5.435 6.700 1.00 65.50 166 THR A C 1
ATOM 1273 O O . THR A 1 166 ? 8.088 -4.256 6.651 1.00 65.50 166 THR A O 1
ATOM 1276 N N . ILE A 1 167 ? 6.561 -5.805 7.213 1.00 74.75 167 ILE A N 1
ATOM 1277 C CA . ILE A 1 167 ? 5.586 -4.852 7.760 1.00 74.75 167 ILE A CA 1
ATOM 1278 C C . ILE A 1 167 ? 5.756 -4.693 9.274 1.00 74.75 167 ILE A C 1
ATOM 1280 O O . ILE A 1 167 ? 5.622 -3.586 9.804 1.00 74.75 167 ILE A O 1
ATOM 1284 N N . ILE A 1 168 ? 6.074 -5.782 9.978 1.00 84.00 168 ILE A N 1
ATOM 1285 C CA . ILE A 1 168 ? 6.293 -5.763 11.428 1.00 84.00 168 ILE A CA 1
ATOM 1286 C C . ILE A 1 168 ? 7.478 -4.848 11.777 1.00 84.00 168 ILE A C 1
ATOM 1288 O O . ILE A 1 168 ? 8.525 -4.879 11.141 1.00 84.00 168 ILE A O 1
ATOM 1292 N N . GLY A 1 169 ? 7.307 -4.025 12.812 1.00 84.19 169 GLY A N 1
ATOM 1293 C CA . GLY A 1 169 ? 8.283 -3.025 13.246 1.00 84.19 169 GLY A CA 1
ATOM 1294 C C . GLY A 1 169 ? 8.148 -1.674 12.541 1.00 84.19 169 GLY A C 1
ATOM 1295 O O . GLY A 1 169 ? 8.842 -0.727 12.910 1.00 84.19 169 GLY A O 1
ATOM 1296 N N . THR A 1 170 ? 7.229 -1.546 11.580 1.00 85.19 170 THR A N 1
ATOM 1297 C CA . THR A 1 170 ? 7.017 -0.299 10.841 1.00 85.19 170 THR A CA 1
ATOM 1298 C C . THR A 1 170 ? 5.830 0.495 11.416 1.00 85.19 170 THR A C 1
ATOM 1300 O O . THR A 1 170 ? 4.775 -0.087 11.692 1.00 85.19 170 THR A O 1
ATOM 1303 N N . PRO A 1 171 ? 5.944 1.828 11.598 1.00 90.25 171 PRO A N 1
ATOM 1304 C CA . PRO A 1 171 ? 4.811 2.676 11.974 1.00 90.25 171 PRO A CA 1
ATOM 1305 C C . PRO A 1 171 ? 3.671 2.601 10.952 1.00 90.25 171 PRO A C 1
ATOM 1307 O O . PRO A 1 171 ? 3.911 2.773 9.755 1.00 90.25 171 PRO A O 1
ATOM 1310 N N . LEU A 1 172 ? 2.422 2.439 11.402 1.00 90.69 172 LEU A N 1
ATOM 1311 C CA . LEU A 1 172 ? 1.252 2.297 10.519 1.00 90.69 172 LEU A CA 1
ATOM 1312 C C . LEU A 1 172 ? 1.124 3.449 9.511 1.00 90.69 172 LEU A C 1
ATOM 1314 O O . LEU A 1 172 ? 0.839 3.234 8.335 1.00 90.69 172 LEU A O 1
ATOM 1318 N N . LEU A 1 173 ? 1.368 4.681 9.961 1.00 85.56 173 LEU A N 1
ATOM 1319 C CA . LEU A 1 173 ? 1.234 5.877 9.126 1.00 85.56 173 LEU A CA 1
ATOM 1320 C C . LEU A 1 173 ? 2.261 5.961 7.988 1.00 85.56 173 LEU A C 1
ATOM 1322 O O . LEU A 1 173 ? 2.057 6.755 7.077 1.00 85.56 173 LEU A O 1
ATOM 1326 N N . SER A 1 174 ? 3.316 5.140 7.992 1.00 81.00 174 SER A N 1
ATOM 1327 C CA . SER A 1 174 ? 4.244 5.045 6.854 1.00 81.00 174 SER A CA 1
ATOM 1328 C C . SER A 1 174 ? 3.581 4.484 5.587 1.00 81.00 174 SER A C 1
ATOM 1330 O O . SER A 1 174 ? 4.022 4.785 4.481 1.00 81.00 174 SER A O 1
ATOM 1332 N N . TYR A 1 175 ? 2.491 3.723 5.744 1.00 81.62 175 TYR A N 1
ATOM 1333 C CA . TYR A 1 175 ? 1.713 3.149 4.643 1.00 81.62 175 TYR A CA 1
ATOM 1334 C C . TYR A 1 175 ? 0.557 4.050 4.189 1.00 81.62 175 TYR A C 1
ATOM 1336 O O . TYR A 1 175 ? -0.158 3.714 3.245 1.00 81.62 175 TYR A O 1
ATOM 1344 N N . VAL A 1 176 ? 0.342 5.193 4.847 1.00 78.19 176 VAL A N 1
ATOM 1345 C CA . VAL A 1 176 ? -0.783 6.089 4.563 1.00 78.19 176 VAL A CA 1
ATOM 1346 C C . VAL A 1 176 ? -0.309 7.282 3.748 1.00 78.19 176 VAL A C 1
ATOM 1348 O O . VAL A 1 176 ? 0.513 8.078 4.192 1.00 78.19 176 VAL A O 1
ATOM 1351 N N . SER A 1 177 ? -0.877 7.436 2.554 1.00 73.25 177 SER A N 1
ATOM 1352 C CA . SER A 1 177 ? -0.637 8.595 1.692 1.00 73.25 177 SER A CA 1
ATOM 1353 C C . SER A 1 177 ? -1.720 9.661 1.878 1.00 73.25 177 SER A C 1
ATOM 1355 O O . SER A 1 177 ? -2.912 9.354 1.888 1.00 73.25 177 SER A O 1
ATOM 1357 N N . GLY A 1 178 ? -1.305 10.927 1.963 1.00 72.44 178 GLY A N 1
ATOM 1358 C CA . GLY A 1 178 ? -2.198 12.087 2.052 1.00 72.44 178 GLY A CA 1
ATOM 1359 C C . GLY A 1 178 ? -2.448 12.577 3.483 1.00 72.44 178 GLY A C 1
ATOM 1360 O O . GLY A 1 178 ? -2.737 11.803 4.396 1.00 72.44 178 GLY A O 1
ATOM 1361 N N . VAL A 1 179 ? -2.372 13.899 3.669 1.00 75.44 179 VAL A N 1
ATOM 1362 C CA . VAL A 1 179 ? -2.484 14.553 4.986 1.00 75.44 179 VAL A CA 1
ATOM 1363 C C . VAL A 1 179 ? -3.858 14.312 5.619 1.00 75.44 179 VAL A C 1
ATOM 1365 O O . VAL A 1 179 ? -3.933 13.973 6.799 1.00 75.44 179 VAL A O 1
ATOM 1368 N N . SER A 1 180 ? -4.937 14.408 4.834 1.00 79.69 180 SER A N 1
ATOM 1369 C CA . SER A 1 180 ? -6.306 14.180 5.314 1.00 79.69 180 SER A CA 1
ATOM 1370 C C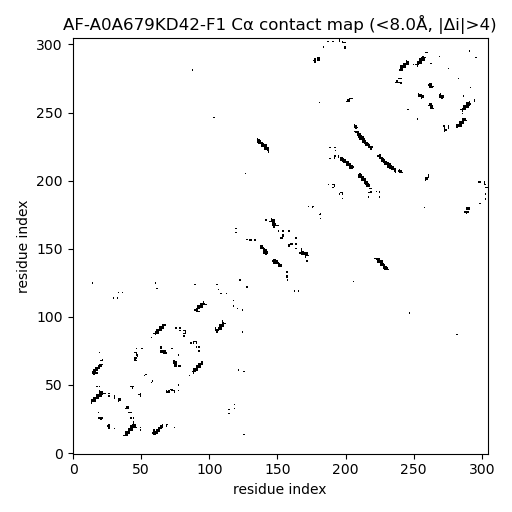 . SER A 1 180 ? -6.520 12.739 5.789 1.00 79.69 180 SER A C 1
ATOM 1372 O O . SER A 1 180 ? -7.099 12.518 6.851 1.00 79.69 180 SER A O 1
ATOM 1374 N N . ALA A 1 181 ? -6.010 11.752 5.043 1.00 80.06 181 ALA A N 1
ATOM 1375 C CA . ALA A 1 181 ? -6.122 10.339 5.404 1.00 80.06 181 ALA A CA 1
ATOM 1376 C C . ALA A 1 181 ? -5.327 10.010 6.676 1.00 80.06 181 ALA A C 1
ATOM 1378 O O . ALA A 1 181 ? -5.831 9.321 7.563 1.00 80.06 181 ALA A O 1
ATOM 1379 N N . ALA A 1 182 ? -4.113 10.556 6.798 1.00 84.69 182 ALA A N 1
ATOM 1380 C CA . ALA A 1 182 ? -3.292 10.396 7.993 1.00 84.69 182 ALA A CA 1
ATOM 1381 C C . ALA A 1 182 ? -3.948 11.034 9.229 1.00 84.69 182 ALA A C 1
ATOM 1383 O O . ALA A 1 182 ? -3.983 10.416 10.292 1.00 84.69 182 ALA A O 1
ATOM 1384 N N . ALA A 1 183 ? -4.502 12.244 9.099 1.00 85.25 183 ALA A N 1
ATOM 1385 C CA . ALA A 1 183 ? -5.218 12.914 10.185 1.00 85.25 183 ALA A CA 1
ATOM 1386 C C . ALA A 1 183 ? -6.466 12.130 10.621 1.00 85.25 183 ALA A C 1
ATOM 1388 O O . ALA A 1 183 ? -6.709 11.963 11.816 1.00 85.25 183 ALA A O 1
ATOM 1389 N N . PHE A 1 184 ? -7.219 11.596 9.658 1.00 84.44 184 PHE A N 1
ATOM 1390 C CA . PHE A 1 184 ? -8.377 10.747 9.922 1.00 84.44 184 PHE A CA 1
ATOM 1391 C C . PHE A 1 184 ? -8.004 9.481 10.699 1.00 84.44 184 PHE A C 1
ATOM 1393 O O . PHE A 1 184 ? -8.625 9.184 11.722 1.00 84.44 184 PHE A O 1
ATOM 1400 N N . LEU A 1 185 ? -6.956 8.772 10.266 1.00 88.31 185 LEU A N 1
ATOM 1401 C CA . LEU A 1 185 ? -6.512 7.561 10.947 1.00 88.31 185 LEU A CA 1
ATOM 1402 C C . LEU A 1 185 ? -5.997 7.861 12.360 1.00 88.31 185 LEU A C 1
ATOM 1404 O O . LEU A 1 185 ? -6.359 7.146 13.288 1.00 88.31 185 LEU A O 1
ATOM 1408 N N . ARG A 1 186 ? -5.245 8.954 12.561 1.00 91.06 186 ARG A N 1
ATOM 1409 C CA . ARG A 1 186 ? -4.843 9.404 13.909 1.00 91.06 186 ARG A CA 1
ATOM 1410 C C . ARG A 1 186 ? -6.052 9.623 14.817 1.00 91.06 186 ARG A C 1
ATOM 1412 O O . ARG A 1 186 ? -6.066 9.116 15.932 1.00 91.06 186 ARG A O 1
ATOM 1419 N N . GLY A 1 187 ? -7.091 10.300 14.322 1.00 89.25 187 GLY A N 1
ATOM 1420 C CA . GLY A 1 187 ? -8.327 10.509 15.079 1.00 89.25 187 GLY A CA 1
ATOM 1421 C C . GLY A 1 187 ? -8.971 9.196 15.531 1.00 89.25 187 GLY A C 1
ATOM 1422 O O . GLY A 1 187 ? -9.365 9.077 16.691 1.00 89.25 187 GLY A O 1
ATOM 1423 N N . ILE A 1 188 ? -9.022 8.200 14.639 1.00 90.25 188 ILE A N 1
ATOM 1424 C CA . ILE A 1 188 ? -9.529 6.848 14.929 1.00 90.25 188 ILE A CA 1
ATOM 1425 C C . ILE A 1 188 ? -8.714 6.162 16.026 1.00 90.25 188 ILE A C 1
ATOM 1427 O O . ILE A 1 188 ? -9.296 5.646 16.982 1.00 90.25 188 ILE A O 1
ATOM 1431 N N . LEU A 1 189 ? -7.385 6.175 15.906 1.00 93.00 189 LEU A N 1
ATOM 1432 C CA . LEU A 1 189 ? -6.486 5.562 16.886 1.00 93.00 189 LEU A CA 1
ATOM 1433 C C . LEU A 1 189 ? -6.636 6.226 18.261 1.00 93.00 189 LEU A C 1
ATOM 1435 O O . LEU A 1 189 ? -6.773 5.538 19.274 1.00 93.00 189 LEU A O 1
ATOM 1439 N N . ASP A 1 190 ? -6.701 7.557 18.295 1.00 91.81 190 ASP A N 1
ATOM 1440 C CA . ASP A 1 190 ? -6.870 8.327 19.525 1.00 91.81 190 ASP A CA 1
ATOM 1441 C C . ASP A 1 190 ? -8.224 8.057 20.196 1.00 91.81 190 ASP A C 1
ATOM 1443 O O . ASP A 1 190 ? -8.299 7.945 21.421 1.00 91.81 190 ASP A O 1
ATOM 1447 N N . ALA A 1 191 ? -9.308 7.945 19.421 1.00 89.75 191 ALA A N 1
ATOM 1448 C CA . ALA A 1 191 ? -10.624 7.593 19.953 1.00 89.75 191 ALA A CA 1
ATOM 1449 C C . ALA A 1 191 ? -10.641 6.173 20.530 1.00 89.75 191 ALA A C 1
ATOM 1451 O O . ALA A 1 191 ? -11.114 5.9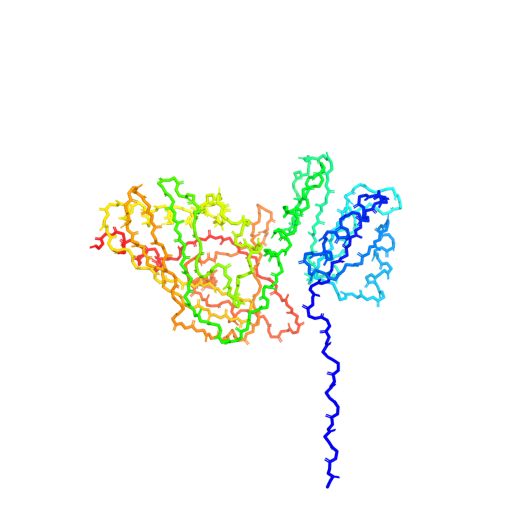81 21.652 1.00 89.75 191 ALA A O 1
ATOM 1452 N N . ALA A 1 192 ? -10.058 5.203 19.822 1.00 91.75 192 ALA A N 1
ATOM 1453 C CA . ALA A 1 192 ? -9.943 3.832 20.310 1.00 91.75 192 ALA A CA 1
ATOM 1454 C C . ALA A 1 192 ? -9.127 3.759 21.614 1.00 91.75 192 ALA A C 1
ATOM 1456 O O . ALA A 1 192 ? -9.537 3.094 22.565 1.00 91.75 192 ALA A O 1
ATOM 1457 N N . ARG A 1 193 ? -8.018 4.509 21.720 1.00 92.19 193 ARG A N 1
ATOM 1458 C CA . ARG A 1 193 ? -7.214 4.594 22.957 1.00 92.19 193 ARG A CA 1
ATOM 1459 C C . ARG A 1 193 ? -7.934 5.266 24.123 1.00 92.19 193 ARG A C 1
ATOM 1461 O O . ARG A 1 193 ? -7.618 4.968 25.271 1.00 92.19 193 ARG A O 1
ATOM 1468 N N . ARG A 1 194 ? -8.915 6.133 23.860 1.00 90.50 194 ARG A N 1
ATOM 1469 C CA . ARG A 1 194 ? -9.807 6.681 24.898 1.00 90.50 194 ARG A CA 1
ATOM 1470 C C . ARG A 1 194 ? -10.893 5.698 25.350 1.00 90.50 194 ARG A C 1
ATOM 1472 O O . ARG A 1 194 ? -11.639 6.022 26.269 1.00 90.50 194 ARG A O 1
ATOM 1479 N N . GLY A 1 195 ? -10.957 4.508 24.752 1.00 83.38 195 GLY A N 1
ATOM 1480 C CA . GLY A 1 195 ? -11.930 3.471 25.085 1.00 83.38 195 GLY A CA 1
ATOM 1481 C C . GLY A 1 195 ? -13.229 3.547 24.281 1.00 83.38 195 GLY A C 1
ATOM 1482 O O . GLY A 1 195 ? -14.159 2.806 24.594 1.00 83.38 195 GLY A O 1
ATOM 1483 N N . ASN A 1 196 ? -13.305 4.398 23.250 1.00 83.44 196 ASN A N 1
ATOM 1484 C CA . ASN A 1 196 ? -14.466 4.431 22.362 1.00 83.44 196 ASN A CA 1
ATOM 1485 C C . ASN A 1 196 ? -14.474 3.170 21.490 1.00 83.44 196 ASN A C 1
ATOM 1487 O O . ASN A 1 196 ? -13.432 2.748 20.979 1.00 83.44 196 ASN A O 1
ATOM 1491 N N . LEU A 1 197 ? -15.652 2.577 21.284 1.00 73.94 197 LEU A N 1
ATOM 1492 C CA . LEU A 1 197 ? -15.803 1.494 20.318 1.00 73.94 197 LEU A CA 1
ATOM 1493 C C . LEU A 1 197 ? -15.769 2.091 18.910 1.00 73.94 197 LEU A C 1
ATOM 1495 O O . LEU A 1 197 ? -16.744 2.692 18.464 1.00 73.94 197 LEU A O 1
ATOM 1499 N N . VAL A 1 198 ? -14.661 1.902 18.197 1.00 85.12 198 VAL A N 1
ATOM 1500 C CA . VAL A 1 198 ? -14.511 2.447 16.847 1.00 85.12 198 VAL A CA 1
ATOM 1501 C C . VAL A 1 198 ? -14.780 1.362 15.812 1.00 85.12 198 VAL A C 1
ATOM 1503 O O . VAL A 1 198 ? -14.036 0.386 15.718 1.00 85.12 198 VAL A O 1
ATOM 1506 N N . LYS A 1 199 ? -15.835 1.559 15.011 1.00 89.38 199 LYS A N 1
ATOM 1507 C CA . LYS A 1 199 ? -16.169 0.744 13.837 1.00 89.38 199 LYS A CA 1
ATOM 1508 C C . LYS A 1 199 ? -16.385 1.643 12.626 1.00 89.38 199 LYS A C 1
ATOM 1510 O O . LYS A 1 199 ? -17.293 2.471 12.620 1.00 89.38 199 LYS A O 1
ATOM 1515 N N . VAL A 1 200 ? -15.563 1.471 11.597 1.00 88.56 200 VAL A N 1
ATOM 1516 C CA . VAL A 1 200 ? -15.510 2.371 10.441 1.00 88.56 200 VAL A CA 1
ATOM 1517 C C . VAL A 1 200 ? -15.635 1.570 9.144 1.00 88.56 200 VAL A C 1
ATOM 1519 O O . VAL A 1 200 ? -14.781 0.726 8.870 1.00 88.56 200 VAL A O 1
ATOM 1522 N N . PRO A 1 201 ? -16.672 1.809 8.322 1.00 90.75 201 PRO A N 1
ATOM 1523 C CA . PRO A 1 201 ? -16.732 1.253 6.977 1.00 90.75 201 PRO A CA 1
ATOM 1524 C C . PRO A 1 201 ? -15.773 2.001 6.040 1.00 90.75 201 PRO A C 1
ATOM 1526 O O . PRO A 1 201 ? -15.655 3.226 6.110 1.00 90.75 201 PRO A O 1
ATOM 1529 N N . TYR A 1 202 ? -15.117 1.280 5.134 1.00 91.75 202 TYR A N 1
ATOM 1530 C CA . TYR A 1 202 ? -14.224 1.855 4.124 1.00 91.75 202 TYR A CA 1
ATOM 1531 C C . TYR A 1 202 ? -14.160 0.976 2.865 1.00 91.75 202 TYR A C 1
ATOM 1533 O O . TYR A 1 202 ? -14.732 -0.111 2.827 1.00 91.75 202 TYR A O 1
ATOM 1541 N N . ARG A 1 203 ? -13.481 1.447 1.816 1.00 90.31 203 ARG A N 1
ATOM 1542 C CA . ARG A 1 203 ? -13.216 0.694 0.586 1.00 90.31 203 ARG A CA 1
ATOM 1543 C C . ARG A 1 203 ? -11.728 0.524 0.328 1.00 90.31 203 ARG A C 1
ATOM 1545 O O . ARG A 1 203 ? -10.966 1.486 0.386 1.00 90.31 203 ARG A O 1
ATOM 1552 N N . CYS A 1 204 ? -11.337 -0.692 -0.040 1.00 87.88 204 CYS A N 1
ATOM 1553 C CA . CYS A 1 204 ? -9.973 -1.048 -0.431 1.00 87.88 204 CYS A CA 1
ATOM 1554 C C . CYS A 1 204 ? -10.014 -1.808 -1.751 1.00 87.88 204 CYS A C 1
ATOM 1556 O O . CYS A 1 2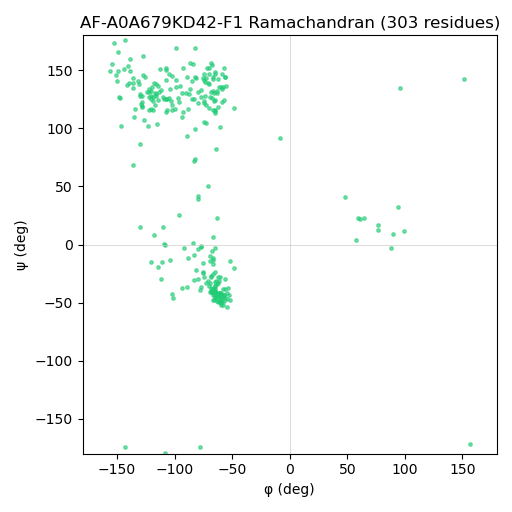04 ? -10.092 -3.032 -1.778 1.00 87.88 204 CYS A O 1
ATOM 1558 N N . ASP A 1 205 ? -10.006 -1.083 -2.857 1.00 86.75 205 ASP A N 1
ATOM 1559 C CA . ASP A 1 205 ? -10.261 -1.659 -4.175 1.00 86.75 205 ASP A CA 1
ATOM 1560 C C . ASP A 1 205 ? -8.998 -2.281 -4.791 1.00 86.75 205 ASP A C 1
ATOM 1562 O O . ASP A 1 205 ? -7.878 -1.881 -4.468 1.00 86.75 205 ASP A O 1
ATOM 1566 N N . THR A 1 206 ? -9.183 -3.245 -5.691 1.00 78.88 206 THR A N 1
ATOM 1567 C CA . THR A 1 206 ? -8.173 -3.646 -6.686 1.00 78.88 206 THR A CA 1
ATOM 1568 C C . THR A 1 206 ? -8.513 -2.971 -8.016 1.00 78.88 206 THR A C 1
ATOM 1570 O O . THR A 1 206 ? -9.602 -2.411 -8.145 1.00 78.88 206 THR A O 1
ATOM 1573 N N . PRO A 1 207 ? -7.638 -2.997 -9.036 1.00 79.69 207 PRO A N 1
ATOM 1574 C CA . PRO A 1 207 ? -7.970 -2.384 -10.317 1.00 79.69 207 PRO A CA 1
ATOM 1575 C C . PRO A 1 207 ? -9.264 -2.911 -10.948 1.00 79.69 207 PRO A C 1
ATOM 1577 O O . PRO A 1 207 ? -9.953 -2.181 -11.645 1.00 79.69 207 PRO A O 1
ATOM 1580 N N . ASP A 1 208 ? -9.619 -4.162 -10.697 1.00 78.81 208 ASP A N 1
ATOM 1581 C CA . ASP A 1 208 ? -10.761 -4.866 -11.273 1.00 78.81 208 ASP A CA 1
ATOM 1582 C C . ASP A 1 208 ? -11.956 -5.020 -10.313 1.00 78.81 208 ASP A C 1
ATOM 1584 O O . ASP A 1 208 ? -13.058 -5.330 -10.772 1.00 78.81 208 ASP A O 1
ATOM 1588 N N . ARG A 1 209 ? -11.788 -4.761 -9.005 1.00 83.94 209 ARG A N 1
ATOM 1589 C CA . ARG A 1 209 ? -12.828 -5.018 -7.991 1.00 83.94 209 ARG A CA 1
ATOM 1590 C C . ARG A 1 209 ? -13.004 -3.891 -6.976 1.00 83.94 209 ARG A C 1
ATOM 1592 O O . ARG A 1 209 ? -12.049 -3.341 -6.428 1.00 83.94 209 ARG A O 1
ATOM 1599 N N . LYS A 1 210 ? -14.268 -3.618 -6.663 1.00 88.56 210 LYS A N 1
ATOM 1600 C CA . LYS A 1 210 ? -14.766 -2.774 -5.576 1.00 88.56 210 LYS A CA 1
ATOM 1601 C C . LYS A 1 210 ? -14.928 -3.626 -4.329 1.00 88.56 210 LYS A C 1
ATOM 1603 O O . LYS A 1 210 ? -15.772 -4.519 -4.316 1.00 88.56 210 LYS A O 1
ATOM 1608 N N . ARG A 1 211 ? -14.171 -3.327 -3.273 1.00 88.81 211 ARG A N 1
ATOM 1609 C CA . ARG A 1 211 ? -14.244 -4.098 -2.023 1.00 88.81 211 ARG A CA 1
ATOM 1610 C C . ARG A 1 211 ? -14.591 -3.197 -0.858 1.00 88.81 211 ARG A C 1
ATOM 1612 O O . ARG A 1 211 ? -13.809 -2.313 -0.499 1.00 88.81 211 ARG A O 1
ATOM 1619 N N . SER A 1 212 ? -15.751 -3.439 -0.267 1.00 90.75 212 SER A N 1
ATOM 1620 C CA . SER A 1 212 ? -16.223 -2.766 0.937 1.00 90.75 212 SER A CA 1
ATOM 1621 C C . SER A 1 212 ? -15.774 -3.550 2.160 1.00 90.75 212 SER A C 1
ATOM 1623 O O . SER A 1 212 ? -15.993 -4.754 2.248 1.00 90.75 212 SER A O 1
ATOM 1625 N N . TRP A 1 213 ? -15.180 -2.856 3.119 1.00 92.19 213 TRP A N 1
ATOM 1626 C CA . TRP A 1 213 ? -14.625 -3.416 4.341 1.00 92.19 213 TRP A CA 1
ATOM 1627 C C . TRP A 1 213 ? -15.174 -2.684 5.566 1.00 92.19 213 TRP A C 1
ATOM 1629 O O . TRP A 1 213 ? -15.663 -1.555 5.487 1.00 92.19 213 TRP A O 1
ATOM 1639 N N . THR A 1 214 ? -15.047 -3.318 6.724 1.00 91.19 214 THR A N 1
ATOM 1640 C CA . THR A 1 214 ? -15.223 -2.689 8.035 1.00 91.19 214 THR A CA 1
ATOM 1641 C C . THR A 1 214 ? -13.958 -2.853 8.851 1.00 91.19 214 THR A C 1
ATOM 1643 O O . THR A 1 214 ? -13.436 -3.957 8.944 1.00 91.19 214 THR A O 1
ATOM 1646 N N . MET A 1 215 ? -13.488 -1.757 9.440 1.00 92.00 215 MET A N 1
ATOM 1647 C CA . MET A 1 215 ? -12.373 -1.726 10.379 1.00 92.00 215 MET A CA 1
ATOM 1648 C C . MET A 1 215 ? -12.923 -1.535 11.793 1.00 92.00 215 MET A C 1
ATOM 1650 O O . MET A 1 215 ? -13.672 -0.589 12.041 1.00 92.00 215 MET A O 1
ATOM 1654 N N . GLU A 1 216 ? -12.550 -2.414 12.713 1.00 93.06 216 GLU A N 1
ATOM 1655 C CA . GLU A 1 216 ? -12.898 -2.347 14.133 1.00 93.06 216 GLU A CA 1
ATOM 1656 C C . GLU A 1 216 ? -11.627 -2.280 14.976 1.00 93.06 216 GLU A C 1
ATOM 1658 O O . GLU A 1 216 ? -10.707 -3.066 14.762 1.00 93.06 216 GLU A O 1
ATOM 1663 N N . LEU A 1 217 ? -11.574 -1.346 15.929 1.00 93.81 217 LEU A N 1
ATOM 1664 C CA . LEU A 1 217 ? -10.424 -1.168 16.812 1.00 93.81 217 LEU A CA 1
ATOM 1665 C C . LEU A 1 217 ? -10.807 -1.482 18.252 1.00 93.81 217 LEU A C 1
ATOM 1667 O O . LEU A 1 217 ? -11.840 -1.028 18.749 1.00 93.81 217 LEU A O 1
ATOM 1671 N N . LYS A 1 218 ? -9.931 -2.211 18.940 1.00 91.62 218 LYS A N 1
ATOM 1672 C CA . LYS A 1 218 ? -10.087 -2.562 20.348 1.00 91.62 218 LYS A CA 1
ATOM 1673 C C . LYS A 1 218 ? -8.817 -2.234 21.121 1.00 91.62 218 LYS A C 1
ATOM 1675 O O . LYS A 1 218 ? -7.733 -2.681 20.753 1.00 91.62 218 LYS A O 1
ATOM 1680 N N . LEU A 1 219 ? -8.972 -1.486 22.213 1.00 94.38 219 LEU A N 1
ATOM 1681 C CA . LEU A 1 219 ? -7.902 -1.265 23.179 1.00 94.38 219 LEU A CA 1
ATOM 1682 C C . LEU A 1 219 ? -7.604 -2.560 23.939 1.00 94.38 219 LEU A C 1
ATOM 1684 O O . LEU A 1 219 ? -8.499 -3.182 24.515 1.00 94.38 219 LEU A O 1
ATOM 1688 N N . GLU A 1 220 ? -6.337 -2.947 23.930 1.00 92.00 220 GLU A N 1
ATOM 1689 C CA . GLU A 1 220 ? -5.798 -4.071 24.681 1.00 92.00 220 GLU A CA 1
ATOM 1690 C C . GLU A 1 220 ? -4.919 -3.589 25.845 1.00 92.00 220 GLU A C 1
ATOM 1692 O O . GLU A 1 220 ? -4.724 -2.393 26.084 1.00 92.00 220 GLU A O 1
ATOM 1697 N N . GLU A 1 221 ? -4.367 -4.544 26.594 1.00 90.31 221 GLU A N 1
ATOM 1698 C CA . GLU A 1 221 ? -3.400 -4.264 27.650 1.00 90.31 221 GLU A CA 1
ATOM 1699 C C . GLU A 1 221 ? -2.176 -3.500 27.122 1.00 90.31 221 GLU A C 1
ATOM 1701 O O . GLU A 1 221 ? -1.774 -3.632 25.962 1.00 90.31 221 GLU A O 1
ATOM 1706 N N . GLN A 1 222 ? -1.556 -2.720 28.013 1.00 90.88 222 GLN A N 1
ATOM 1707 C CA . GLN A 1 222 ? -0.333 -1.952 27.739 1.00 90.88 222 GLN A CA 1
ATOM 1708 C C . GLN A 1 222 ? -0.481 -0.899 26.622 1.00 90.88 222 GLN A C 1
ATOM 1710 O O . GLN A 1 222 ? 0.509 -0.473 26.035 1.00 90.88 222 GLN A O 1
ATOM 1715 N N . GLY A 1 223 ? -1.710 -0.452 26.334 1.00 90.44 223 GLY A N 1
ATOM 1716 C CA . GLY A 1 223 ? -1.967 0.596 25.339 1.00 90.44 223 GLY A CA 1
ATOM 1717 C C . GLY A 1 223 ? -1.889 0.118 23.887 1.00 90.44 223 GLY A C 1
ATOM 1718 O O . GLY A 1 223 ? -1.864 0.949 22.976 1.00 90.44 223 GLY A O 1
ATOM 1719 N N . ARG A 1 224 ? -1.855 -1.204 23.672 1.00 95.69 224 ARG A N 1
ATOM 1720 C CA . ARG A 1 224 ? -1.905 -1.811 22.340 1.00 95.69 224 ARG A CA 1
ATOM 1721 C C . ARG A 1 224 ? -3.300 -1.687 21.738 1.00 95.69 224 ARG A C 1
ATOM 1723 O O . ARG A 1 224 ? -4.295 -1.662 22.461 1.00 95.69 224 ARG A O 1
ATOM 1730 N N . LEU A 1 225 ? -3.376 -1.640 20.414 1.00 96.38 225 LEU A N 1
ATOM 1731 C CA . LEU A 1 225 ? -4.640 -1.656 19.680 1.00 96.38 225 LEU A CA 1
ATOM 1732 C C . LEU A 1 225 ? -4.685 -2.881 18.773 1.00 96.38 225 LEU A C 1
ATOM 1734 O O . LEU A 1 225 ? -3.820 -3.029 17.916 1.00 96.38 225 LEU A O 1
ATOM 1738 N N . SER A 1 226 ? -5.708 -3.718 18.923 1.00 94.50 226 SER A N 1
ATOM 1739 C CA . SER A 1 226 ? -6.048 -4.730 17.922 1.00 94.50 226 SER A CA 1
ATOM 1740 C C . SER A 1 226 ? -6.984 -4.115 16.891 1.00 94.50 226 SER A C 1
ATOM 1742 O O . SER A 1 226 ? -7.976 -3.477 17.257 1.00 94.50 226 SER A O 1
ATOM 1744 N N . ILE A 1 227 ? -6.649 -4.271 15.613 1.00 95.00 227 ILE A N 1
ATOM 1745 C CA . ILE A 1 227 ? -7.409 -3.734 14.488 1.00 95.00 227 ILE A CA 1
ATOM 1746 C C . ILE A 1 227 ? -7.838 -4.892 13.601 1.00 95.00 227 ILE A C 1
ATOM 1748 O O . ILE A 1 227 ? -6.993 -5.565 13.015 1.00 95.00 227 ILE A O 1
ATOM 1752 N N . VAL A 1 228 ? -9.147 -5.102 13.490 1.00 92.75 228 VAL A N 1
ATOM 1753 C CA . VAL A 1 228 ? -9.748 -6.174 12.693 1.00 92.75 228 VAL A CA 1
ATOM 1754 C C . VAL A 1 228 ? -10.436 -5.573 11.476 1.00 92.75 228 VAL A C 1
ATOM 1756 O O . VAL A 1 228 ? -11.307 -4.712 11.602 1.00 92.75 228 VAL A O 1
ATOM 1759 N N . HIS A 1 229 ? -10.067 -6.053 10.296 1.00 92.19 229 HIS A N 1
ATOM 1760 C CA . HIS A 1 229 ? -10.652 -5.696 9.011 1.00 92.19 229 HIS A CA 1
ATOM 1761 C C . HIS A 1 229 ? -11.489 -6.857 8.511 1.00 92.19 229 HIS A C 1
ATOM 1763 O O . HIS A 1 229 ? -10.969 -7.960 8.388 1.00 92.19 229 HIS A O 1
ATOM 1769 N N . ARG A 1 230 ? -12.763 -6.615 8.197 1.00 89.88 230 ARG A N 1
ATOM 1770 C CA . ARG A 1 230 ? -13.668 -7.617 7.620 1.00 89.88 230 ARG A CA 1
ATOM 1771 C C . ARG A 1 230 ? -14.231 -7.153 6.291 1.00 89.88 230 ARG A C 1
ATOM 1773 O O . ARG A 1 230 ? -14.812 -6.067 6.224 1.00 89.88 230 ARG A O 1
ATOM 1780 N N . LEU A 1 231 ? -14.090 -7.978 5.264 1.00 88.69 231 LEU A N 1
ATOM 1781 C CA . LEU A 1 231 ? -14.699 -7.807 3.957 1.00 88.69 231 LEU A CA 1
ATOM 1782 C C . LEU A 1 231 ? -16.212 -7.965 4.105 1.00 88.69 231 LEU A C 1
ATOM 1784 O O . LEU A 1 231 ? -16.703 -8.949 4.654 1.00 88.69 231 LEU A O 1
ATOM 1788 N N . VAL A 1 232 ? -16.941 -6.965 3.631 1.00 89.94 232 VAL A N 1
ATOM 1789 C CA . VAL A 1 232 ? -18.405 -6.903 3.666 1.00 89.94 232 VAL A CA 1
ATOM 1790 C C . VAL A 1 232 ? -18.981 -7.234 2.297 1.00 89.94 232 VAL A C 1
ATOM 1792 O O . VAL A 1 232 ? -19.970 -7.952 2.200 1.00 89.94 232 VAL A O 1
ATOM 1795 N N . GLU A 1 233 ? -18.372 -6.701 1.242 1.00 89.00 233 GLU A N 1
ATOM 1796 C CA . GLU A 1 233 ? -18.835 -6.865 -0.131 1.00 89.00 233 GLU A CA 1
ATOM 1797 C C . GLU A 1 233 ? -17.640 -6.826 -1.077 1.00 89.00 233 GLU A C 1
ATOM 1799 O O . GLU A 1 233 ? -16.731 -6.013 -0.900 1.00 89.00 233 GLU A O 1
ATOM 1804 N N . ASP A 1 234 ? -17.668 -7.680 -2.093 1.00 87.00 234 ASP A N 1
ATOM 1805 C CA . ASP A 1 234 ? -16.692 -7.709 -3.170 1.00 87.00 234 ASP A CA 1
ATOM 1806 C C . ASP A 1 234 ? -17.419 -7.826 -4.513 1.00 87.00 234 ASP A C 1
ATOM 1808 O O . ASP A 1 234 ? -18.133 -8.798 -4.768 1.00 87.00 234 ASP A O 1
ATOM 1812 N N . ALA A 1 235 ? -17.273 -6.805 -5.352 1.00 86.81 235 ALA A N 1
ATOM 1813 C CA . ALA A 1 235 ? -17.984 -6.677 -6.615 1.00 86.81 235 ALA A CA 1
ATOM 1814 C C . ALA A 1 235 ? -17.036 -6.210 -7.727 1.00 86.81 235 ALA A C 1
ATOM 1816 O O . ALA A 1 235 ? -16.194 -5.348 -7.488 1.00 86.81 235 ALA A O 1
ATOM 1817 N N . PRO A 1 236 ? -17.181 -6.690 -8.972 1.00 82.06 236 PRO A N 1
ATOM 1818 C CA . PRO A 1 236 ? -16.358 -6.207 -10.074 1.00 82.06 236 PRO A CA 1
ATOM 1819 C C . PRO A 1 236 ? -16.634 -4.724 -10.376 1.00 82.06 236 PRO A C 1
ATOM 1821 O O . PRO A 1 236 ? -17.763 -4.230 -10.253 1.00 82.06 236 PRO A O 1
ATOM 1824 N N . PHE A 1 237 ? -15.603 -3.998 -10.804 1.00 82.75 237 PHE A N 1
ATOM 1825 C CA . PHE A 1 237 ? -15.790 -2.726 -11.500 1.00 82.75 237 PHE A CA 1
ATOM 1826 C C . PHE A 1 237 ? -16.436 -2.961 -12.878 1.00 82.75 237 PHE A C 1
ATOM 1828 O O . PHE A 1 237 ? -16.273 -4.021 -13.478 1.00 82.75 237 PHE A O 1
ATOM 1835 N N . LEU A 1 238 ? -17.142 -1.956 -13.413 1.00 83.81 238 LEU A N 1
ATOM 1836 C CA . LEU A 1 238 ? -17.668 -1.999 -14.790 1.00 83.81 238 LEU A CA 1
ATOM 1837 C C . LEU A 1 238 ? -16.546 -2.094 -15.840 1.00 83.81 238 LEU A C 1
ATOM 1839 O O . LEU A 1 238 ? -16.739 -2.638 -16.924 1.00 83.81 238 LEU A O 1
ATOM 1843 N N . SER A 1 239 ? -15.373 -1.563 -15.503 1.00 75.31 239 SER A N 1
ATOM 1844 C CA . SER A 1 239 ? -14.135 -1.619 -16.278 1.00 75.31 239 SER A CA 1
ATOM 1845 C C . SER A 1 239 ? -12.949 -1.439 -15.329 1.00 75.31 239 SER A C 1
ATOM 1847 O O . SER A 1 239 ? -13.106 -0.681 -14.367 1.00 75.31 239 SER A O 1
ATOM 1849 N N . PRO A 1 240 ? -11.768 -2.030 -15.590 1.00 77.69 240 PRO A N 1
ATOM 1850 C CA . PRO A 1 240 ? -10.607 -1.835 -14.731 1.00 77.69 240 PRO A CA 1
ATOM 1851 C C . PRO A 1 240 ? -10.241 -0.354 -14.540 1.00 77.69 240 PRO A C 1
ATOM 1853 O O . PRO A 1 240 ? -10.211 0.413 -15.504 1.00 77.69 240 PRO A O 1
ATOM 1856 N N . VAL A 1 241 ? -9.933 0.036 -13.304 1.00 77.81 241 VAL A N 1
ATOM 1857 C CA . VAL A 1 241 ? -9.558 1.395 -12.901 1.00 77.81 241 VAL A CA 1
ATOM 1858 C C . VAL A 1 241 ? -8.167 1.376 -12.281 1.00 77.81 241 VAL A C 1
ATOM 1860 O O . VAL A 1 241 ? -7.917 0.678 -11.306 1.00 77.81 241 VAL A O 1
ATOM 1863 N N . VAL A 1 242 ? -7.256 2.198 -12.796 1.00 79.12 242 VAL A N 1
ATOM 1864 C CA . VAL A 1 242 ? -5.926 2.387 -12.201 1.00 79.12 242 VAL A CA 1
ATOM 1865 C C . VAL A 1 242 ? -5.797 3.833 -11.747 1.00 79.12 242 VAL A C 1
ATOM 1867 O O . VAL A 1 242 ? -6.021 4.743 -12.535 1.00 79.12 242 VAL A O 1
ATOM 1870 N N . PHE A 1 243 ? -5.419 4.064 -10.491 1.00 80.06 243 PHE A N 1
ATOM 1871 C CA . PHE A 1 243 ? -5.154 5.409 -9.977 1.00 80.06 243 PHE A CA 1
ATOM 1872 C C . PHE A 1 243 ? -3.654 5.711 -9.981 1.00 80.06 243 PHE A C 1
ATOM 1874 O O . PHE A 1 243 ? -2.846 4.847 -9.642 1.00 80.06 243 PHE A O 1
ATOM 1881 N N . ARG A 1 244 ? -3.290 6.950 -10.314 1.00 74.88 244 ARG A N 1
ATOM 1882 C CA . ARG A 1 244 ? -1.938 7.500 -10.154 1.00 74.88 244 ARG A CA 1
ATOM 1883 C C . ARG A 1 244 ? -1.996 8.683 -9.200 1.00 74.88 244 ARG A C 1
ATOM 1885 O O . ARG A 1 244 ? -2.817 9.576 -9.379 1.00 74.88 244 ARG A O 1
ATOM 1892 N N . THR A 1 245 ? -1.166 8.671 -8.165 1.00 71.69 245 THR A N 1
ATOM 1893 C CA . THR A 1 245 ? -1.136 9.763 -7.187 1.00 71.69 245 THR A CA 1
ATOM 1894 C C . THR A 1 245 ? -0.477 10.989 -7.804 1.00 71.69 245 THR A C 1
ATOM 1896 O O . THR A 1 245 ? 0.632 10.895 -8.320 1.00 71.69 245 THR A O 1
ATOM 1899 N N . ALA A 1 246 ? -1.151 12.131 -7.724 1.00 64.31 246 ALA A N 1
ATOM 1900 C CA . ALA A 1 246 ? -0.653 13.401 -8.206 1.00 64.31 246 ALA A CA 1
ATOM 1901 C C . ALA A 1 246 ? 0.495 13.920 -7.333 1.00 64.31 246 ALA A C 1
ATOM 1903 O O . ALA A 1 246 ? 0.302 14.182 -6.145 1.00 64.31 246 ALA A O 1
ATOM 1904 N N . THR A 1 247 ? 1.682 14.061 -7.921 1.00 55.16 247 THR A N 1
ATOM 1905 C CA . THR A 1 247 ? 2.746 14.944 -7.426 1.00 55.16 247 THR A CA 1
ATOM 1906 C C . THR A 1 247 ? 2.479 16.375 -7.912 1.00 55.16 247 THR A C 1
ATOM 1908 O O . THR A 1 247 ? 1.563 16.587 -8.707 1.00 55.16 247 THR A O 1
ATOM 1911 N N . LEU A 1 248 ? 3.218 17.361 -7.388 1.00 45.47 248 LEU A N 1
ATOM 1912 C CA . LEU A 1 248 ? 2.978 18.810 -7.552 1.00 45.47 248 LEU A CA 1
ATOM 1913 C C . LEU A 1 248 ? 2.802 19.300 -9.012 1.00 45.47 248 LEU A C 1
ATOM 1915 O O . LEU A 1 248 ? 2.272 20.392 -9.202 1.00 45.47 248 LEU A O 1
ATOM 1919 N N . ASP A 1 249 ? 3.148 18.484 -10.010 1.00 44.38 249 ASP A N 1
ATOM 1920 C CA . ASP A 1 249 ? 3.203 18.841 -11.434 1.00 44.38 249 ASP A CA 1
ATOM 1921 C C . ASP A 1 249 ? 2.095 18.217 -12.306 1.00 44.38 249 ASP A C 1
ATOM 1923 O O . ASP A 1 249 ? 2.020 18.487 -13.508 1.00 44.38 249 ASP A O 1
ATOM 1927 N N . LEU A 1 250 ? 1.194 17.405 -11.734 1.00 52.75 250 LEU A N 1
ATOM 1928 C CA . LEU A 1 250 ? 0.144 16.734 -12.510 1.00 52.75 250 LEU A CA 1
ATOM 1929 C C . LEU A 1 250 ? -1.068 17.646 -12.766 1.00 52.75 250 LEU A C 1
ATOM 1931 O O . LEU A 1 250 ? -1.968 17.792 -11.935 1.00 52.75 250 LEU A O 1
ATOM 1935 N N . VAL A 1 251 ? -1.103 18.219 -13.973 1.00 54.31 251 VAL A N 1
ATOM 1936 C CA . VAL A 1 251 ? -2.279 18.881 -14.560 1.00 54.31 251 VAL A CA 1
ATOM 1937 C C . VAL A 1 251 ? -3.419 17.849 -14.663 1.00 54.31 251 VAL A C 1
ATOM 1939 O O . VAL A 1 251 ? -3.190 16.702 -15.043 1.00 54.31 251 VAL A O 1
ATOM 1942 N N . ASP A 1 252 ? -4.637 18.239 -14.276 1.00 71.50 252 ASP A N 1
ATOM 1943 C CA . ASP A 1 252 ? -5.872 17.425 -14.301 1.00 71.50 252 ASP A CA 1
ATOM 1944 C C . ASP A 1 252 ? -6.055 16.367 -13.190 1.00 71.50 252 ASP A C 1
ATOM 1946 O O . ASP A 1 252 ? -6.928 15.500 -13.289 1.00 71.50 252 ASP A O 1
ATOM 1950 N N . ALA A 1 253 ? -5.297 16.441 -12.091 1.00 79.44 253 ALA A N 1
ATOM 1951 C CA . ALA A 1 253 ? -5.550 15.596 -10.924 1.00 79.44 253 ALA A CA 1
ATOM 1952 C C . ALA A 1 253 ? -6.891 15.924 -10.243 1.00 79.44 253 ALA A C 1
ATOM 1954 O O . ALA A 1 253 ? -7.174 17.074 -9.899 1.00 79.44 253 ALA A O 1
ATOM 1955 N N . ILE A 1 254 ? -7.698 14.894 -9.980 1.00 86.25 254 ILE A N 1
ATOM 1956 C CA . ILE A 1 254 ? -9.006 15.042 -9.326 1.00 86.25 254 ILE A CA 1
ATOM 1957 C C . ILE A 1 254 ? -8.992 14.515 -7.881 1.00 86.25 254 ILE A C 1
ATOM 1959 O O . ILE A 1 254 ? -8.240 13.589 -7.565 1.00 86.25 254 ILE A O 1
ATOM 1963 N N . PRO A 1 255 ? -9.841 15.046 -6.982 1.00 88.38 255 PRO A N 1
ATOM 1964 C CA . PRO A 1 255 ? -9.941 14.518 -5.628 1.00 88.38 255 PRO A CA 1
ATOM 1965 C C . PRO A 1 255 ? -10.430 13.065 -5.635 1.00 88.38 255 PRO A C 1
ATOM 1967 O O . PRO A 1 255 ? -11.456 12.751 -6.243 1.00 88.38 255 PRO A O 1
ATOM 1970 N N . ARG A 1 256 ? -9.749 12.188 -4.897 1.00 89.88 256 ARG A N 1
ATOM 1971 C CA . ARG A 1 256 ? -10.198 10.827 -4.581 1.00 89.88 256 ARG A CA 1
ATOM 1972 C C . ARG A 1 256 ? -10.382 10.694 -3.081 1.00 89.88 256 ARG A C 1
ATOM 1974 O O . ARG A 1 256 ? -9.488 11.011 -2.304 1.00 89.88 256 ARG A O 1
ATOM 1981 N N . CYS A 1 257 ? -11.534 10.179 -2.671 1.00 90.88 257 CYS A N 1
ATOM 1982 C CA . CYS A 1 257 ? -11.820 9.968 -1.266 1.00 90.88 257 CYS A CA 1
ATOM 1983 C C . CYS A 1 257 ? -11.044 8.755 -0.739 1.00 90.88 257 CYS A C 1
ATOM 1985 O O . CYS A 1 257 ? -11.281 7.643 -1.200 1.00 90.88 257 CYS A O 1
ATOM 1987 N N . SER A 1 258 ? -10.207 8.932 0.283 1.00 88.94 258 SER A N 1
ATOM 1988 C CA . SER A 1 258 ? -9.422 7.852 0.902 1.00 88.94 258 SER A CA 1
ATOM 1989 C C . SER A 1 258 ? -10.248 6.831 1.690 1.00 88.94 258 SER A C 1
ATOM 1991 O O . SER A 1 258 ? -9.711 5.812 2.105 1.00 88.94 258 SER A O 1
ATOM 1993 N N . VAL A 1 259 ? -11.538 7.097 1.925 1.00 90.38 259 VAL A N 1
ATOM 1994 C CA . VAL A 1 259 ? -12.431 6.196 2.674 1.00 90.38 259 VAL A CA 1
ATOM 1995 C C . VAL A 1 259 ? -13.324 5.389 1.740 1.00 90.38 259 VAL A C 1
ATOM 1997 O O . VAL A 1 259 ? -13.451 4.188 1.921 1.00 90.38 259 VAL A O 1
ATOM 2000 N N . CYS A 1 260 ? -13.953 6.015 0.738 1.00 92.31 260 CYS A N 1
ATOM 2001 C CA . CYS A 1 260 ? -14.881 5.322 -0.168 1.00 92.31 260 CYS A CA 1
ATOM 2002 C C . CYS A 1 260 ? -14.352 5.120 -1.593 1.00 92.31 260 CYS A C 1
ATOM 2004 O O . CYS A 1 260 ? -15.086 4.592 -2.423 1.00 92.31 260 CYS A O 1
ATOM 2006 N N . ASN A 1 261 ? -13.131 5.569 -1.898 1.00 92.44 261 ASN A N 1
ATOM 2007 C CA . ASN A 1 261 ? -12.478 5.509 -3.214 1.00 92.44 261 ASN A CA 1
ATOM 2008 C C . ASN A 1 261 ? -13.205 6.189 -4.380 1.00 92.44 261 ASN A C 1
ATOM 2010 O O . ASN A 1 261 ? -12.703 6.164 -5.504 1.00 92.44 261 ASN A O 1
ATOM 2014 N N . ARG A 1 262 ? -14.333 6.859 -4.128 1.00 92.88 262 ARG A N 1
ATOM 2015 C CA . ARG A 1 262 ? -15.004 7.689 -5.130 1.00 92.88 262 ARG A CA 1
ATOM 2016 C C . ARG A 1 262 ? -14.132 8.874 -5.518 1.00 92.88 262 ARG A C 1
ATOM 2018 O O . ARG A 1 262 ? -13.412 9.423 -4.683 1.00 92.88 262 ARG A O 1
ATOM 2025 N N . ILE A 1 263 ? -14.264 9.295 -6.766 1.00 92.06 263 ILE A N 1
ATOM 2026 C CA . ILE A 1 263 ? -13.588 10.459 -7.333 1.00 92.06 263 ILE A CA 1
ATOM 2027 C C . ILE A 1 263 ? -14.559 11.630 -7.479 1.00 92.06 263 ILE A C 1
ATOM 2029 O O . ILE A 1 263 ? -15.752 11.430 -7.725 1.00 92.06 263 ILE A O 1
ATOM 2033 N N . PHE A 1 264 ? -14.065 12.853 -7.309 1.00 89.81 264 PHE A N 1
ATOM 2034 C CA . PHE A 1 264 ? -14.866 14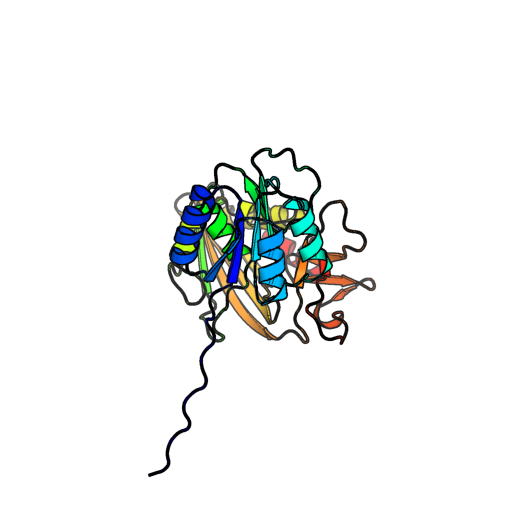.065 -7.428 1.00 89.81 264 PHE A CA 1
ATOM 2035 C C . PHE A 1 264 ? -14.779 14.636 -8.840 1.00 89.81 264 PHE A C 1
ATOM 2037 O O . PHE A 1 264 ? -13.746 15.144 -9.263 1.00 89.81 264 PHE A O 1
ATOM 2044 N N . THR A 1 265 ? -15.883 14.545 -9.573 1.00 87.38 265 THR A N 1
ATOM 2045 C CA . THR A 1 265 ? -15.965 14.888 -11.001 1.00 87.38 265 THR A CA 1
ATOM 2046 C C . THR A 1 265 ? -17.362 15.389 -11.321 1.00 87.38 265 THR A C 1
ATOM 2048 O O . THR A 1 265 ? -18.326 14.964 -10.683 1.00 87.38 265 THR A O 1
ATOM 2051 N N . ASN A 1 266 ? -17.506 16.296 -12.291 1.00 85.44 266 ASN A N 1
ATOM 2052 C CA . ASN A 1 266 ? -18.813 16.879 -12.633 1.00 85.44 266 ASN A CA 1
ATOM 2053 C C . ASN A 1 266 ? -19.581 17.366 -11.383 1.00 85.44 266 ASN A C 1
ATOM 2055 O O . ASN A 1 266 ? -20.776 17.105 -11.229 1.00 85.44 266 ASN A O 1
ATOM 2059 N N . SER A 1 267 ? -18.853 17.995 -10.451 1.00 86.88 267 SER A N 1
ATOM 2060 C CA . SER A 1 267 ? -19.363 18.506 -9.170 1.00 86.88 267 SER A CA 1
ATOM 2061 C C . SER A 1 267 ? -19.993 17.455 -8.238 1.00 86.88 267 SER A C 1
ATOM 2063 O O . SER A 1 267 ? -20.784 17.807 -7.364 1.00 86.88 267 SER A O 1
ATOM 2065 N N . ALA A 1 268 ? -19.653 16.172 -8.390 1.00 89.62 268 ALA A N 1
ATOM 2066 C CA . ALA A 1 268 ? -20.169 15.091 -7.555 1.00 89.62 268 ALA A CA 1
ATOM 2067 C C . ALA A 1 268 ? -19.125 13.994 -7.288 1.00 89.62 268 ALA A C 1
ATOM 2069 O O . ALA A 1 268 ? -18.262 13.705 -8.115 1.00 89.62 268 ALA A O 1
ATOM 2070 N N . TRP A 1 269 ? -19.247 13.327 -6.139 1.00 92.12 269 TRP A N 1
ATOM 2071 C CA . TRP A 1 269 ? -18.477 12.121 -5.824 1.00 92.12 269 TRP A CA 1
ATOM 2072 C C . TRP A 1 269 ? -19.106 10.903 -6.505 1.00 92.12 269 TRP A C 1
ATOM 2074 O O . TRP A 1 269 ? -20.277 10.607 -6.265 1.00 92.12 269 TRP A O 1
ATOM 2084 N N . ARG A 1 270 ? -18.350 10.192 -7.346 1.00 91.06 270 ARG A N 1
ATOM 2085 C CA . ARG A 1 270 ? -18.830 9.037 -8.126 1.00 91.06 270 ARG A CA 1
ATOM 2086 C C . ARG A 1 270 ? -17.803 7.913 -8.161 1.00 91.06 270 ARG A C 1
ATOM 2088 O O . ARG A 1 270 ? -16.620 8.143 -7.919 1.00 91.06 270 ARG A O 1
ATOM 2095 N N . ASP A 1 271 ? -18.261 6.704 -8.464 1.00 91.00 271 ASP A N 1
ATOM 2096 C CA . ASP A 1 271 ? -17.355 5.597 -8.757 1.00 91.00 271 ASP A CA 1
ATOM 2097 C C . ASP A 1 271 ? -16.584 5.839 -10.060 1.00 91.00 271 ASP A C 1
ATOM 2099 O O . ASP A 1 271 ? -17.098 6.431 -11.012 1.00 91.00 271 ASP A O 1
ATOM 2103 N N . ALA A 1 272 ? -15.316 5.432 -10.060 1.00 86.38 272 ALA A N 1
ATOM 2104 C CA . ALA A 1 272 ? -14.370 5.757 -11.122 1.00 86.38 272 ALA A CA 1
ATOM 2105 C C . ALA A 1 272 ? -14.589 4.9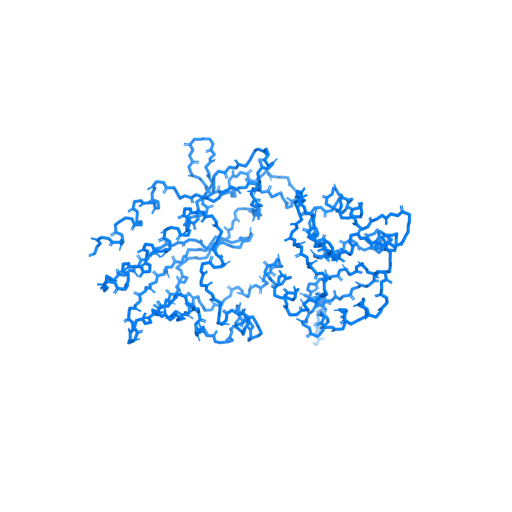47 -12.412 1.00 86.38 272 ALA A C 1
ATOM 2107 O O . ALA A 1 272 ? -14.258 5.415 -13.500 1.00 86.38 272 ALA A O 1
ATOM 2108 N N . ASP A 1 273 ? -15.216 3.776 -12.311 1.00 82.88 273 ASP A N 1
ATOM 2109 C CA . ASP A 1 273 ? -15.582 2.927 -13.449 1.00 82.88 273 ASP A CA 1
ATOM 2110 C C . ASP A 1 273 ? -16.704 3.522 -14.317 1.00 82.88 273 ASP A C 1
ATOM 2112 O O . ASP A 1 273 ? -16.881 3.103 -15.454 1.00 82.88 273 ASP A O 1
ATOM 2116 N N . HIS A 1 274 ? -17.416 4.548 -13.841 1.00 76.88 274 HIS A N 1
ATOM 2117 C CA . HIS A 1 274 ? -18.363 5.319 -14.655 1.00 76.88 274 HIS A CA 1
ATOM 2118 C C . HIS A 1 274 ? -17.702 6.370 -15.562 1.00 76.88 274 HIS A C 1
ATOM 2120 O O . HIS A 1 274 ? -18.404 7.055 -16.306 1.00 76.88 274 HIS A O 1
ATOM 2126 N N . GLN A 1 275 ? -16.381 6.546 -15.472 1.00 64.38 275 GLN A N 1
ATOM 2127 C CA . GLN A 1 275 ? -15.627 7.542 -16.238 1.00 64.38 275 GLN A CA 1
ATOM 2128 C C . GLN A 1 275 ? -14.536 6.972 -17.130 1.00 64.38 275 GLN A C 1
ATOM 2130 O O . GLN A 1 275 ? -14.058 7.697 -18.002 1.00 64.38 275 GLN A O 1
ATOM 2135 N N . SER A 1 276 ? -14.146 5.711 -16.937 1.00 54.19 276 SER A N 1
ATOM 2136 C CA . SER A 1 276 ? -13.164 5.077 -17.811 1.00 54.19 276 SER A CA 1
ATOM 2137 C C . SER A 1 276 ? -13.742 5.026 -19.234 1.00 54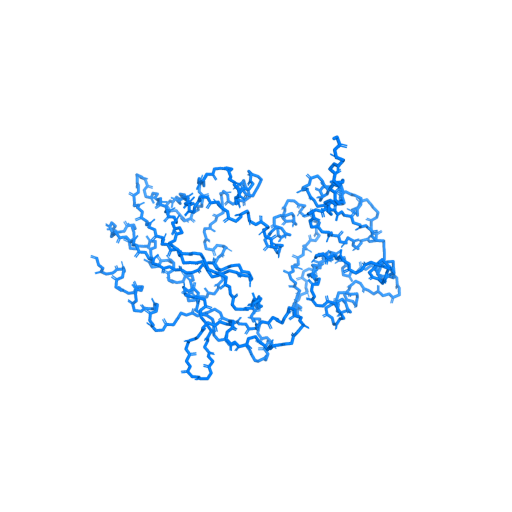.19 276 SER A C 1
ATOM 2139 O O . SER A 1 276 ? -14.821 4.453 -19.420 1.00 54.19 276 SER A O 1
ATOM 2141 N N . PRO A 1 277 ? -13.119 5.670 -20.240 1.00 44.09 277 PRO A N 1
ATOM 2142 C CA . PRO A 1 277 ? -13.626 5.641 -21.605 1.00 44.09 277 PRO A CA 1
ATOM 2143 C C . PRO A 1 277 ? -13.770 4.193 -22.078 1.00 44.09 277 PRO A C 1
ATOM 2145 O O . PRO A 1 277 ? -12.919 3.357 -21.790 1.00 44.09 277 PRO A O 1
ATOM 2148 N N . HIS A 1 278 ? -14.798 3.903 -22.876 1.00 42.16 278 HIS A N 1
ATOM 2149 C CA . HIS A 1 278 ? -15.023 2.602 -23.525 1.00 42.16 278 HIS A CA 1
ATOM 2150 C C . HIS A 1 278 ? -13.923 2.180 -24.536 1.00 42.16 278 HIS A C 1
ATOM 2152 O O . HIS A 1 278 ? -14.188 1.371 -25.421 1.00 42.16 278 HIS A O 1
ATOM 2158 N N . ASN A 1 279 ? -12.696 2.701 -24.441 1.00 37.03 279 ASN A N 1
ATOM 2159 C CA . ASN A 1 279 ? -11.604 2.408 -25.363 1.00 37.03 279 ASN A CA 1
ATOM 2160 C C . ASN A 1 279 ? -10.534 1.521 -24.716 1.00 37.03 279 ASN A C 1
ATOM 2162 O O . ASN A 1 279 ? -9.821 1.932 -23.808 1.00 37.03 279 ASN A O 1
ATOM 2166 N N . SER A 1 280 ? -10.439 0.307 -25.257 1.00 37.66 280 SER A N 1
ATOM 2167 C CA . SER A 1 280 ? -9.298 -0.615 -25.277 1.00 37.66 280 SER A CA 1
ATOM 2168 C C . SER A 1 280 ? -7.959 -0.054 -24.756 1.00 37.66 280 SER A C 1
ATOM 2170 O O . SER A 1 280 ? -7.163 0.483 -25.525 1.00 37.66 280 SER A O 1
ATOM 2172 N N . GLY A 1 281 ? -7.693 -0.223 -23.459 1.00 43.22 281 GLY A N 1
ATOM 2173 C CA . GLY A 1 281 ? -6.400 0.052 -22.822 1.00 43.22 281 GLY A CA 1
ATOM 2174 C C . GLY A 1 281 ? -6.554 0.451 -21.352 1.00 43.22 281 GLY A C 1
ATOM 2175 O O . GLY A 1 281 ? -7.506 1.137 -20.999 1.00 43.22 281 GLY A O 1
ATOM 2176 N N . ARG A 1 282 ? -5.635 0.019 -20.473 1.00 46.84 282 ARG A N 1
ATOM 2177 C CA . ARG A 1 282 ? -5.594 0.402 -19.044 1.00 46.84 282 ARG A CA 1
ATOM 2178 C C . ARG A 1 282 ? -5.337 1.917 -18.908 1.00 46.84 282 ARG A C 1
ATOM 2180 O O . ARG A 1 282 ? -4.197 2.333 -18.722 1.00 46.84 282 ARG A O 1
ATOM 2187 N N . SER A 1 283 ? -6.367 2.755 -19.028 1.00 56.00 283 SER A N 1
ATOM 2188 C CA . SER A 1 283 ? -6.270 4.198 -18.782 1.00 56.00 283 SER A CA 1
ATOM 2189 C C . SER A 1 283 ? -6.194 4.474 -17.280 1.00 56.00 283 SER A C 1
ATOM 2191 O O . SER A 1 283 ? -7.075 4.065 -16.523 1.00 56.00 283 SER A O 1
ATOM 2193 N N . SER A 1 284 ? -5.142 5.161 -16.837 1.00 71.94 284 SER A N 1
ATOM 2194 C CA . SER A 1 284 ? -4.972 5.571 -15.441 1.00 71.94 284 SER A CA 1
ATOM 2195 C C . SER A 1 284 ? -5.597 6.939 -15.158 1.00 71.94 284 SER A C 1
ATOM 2197 O O . SER A 1 284 ? -5.492 7.837 -15.988 1.00 71.94 284 SER A O 1
ATOM 2199 N N . ILE A 1 285 ? -6.167 7.125 -13.966 1.00 79.25 285 ILE A N 1
ATOM 2200 C CA . ILE A 1 285 ? -6.747 8.383 -13.481 1.00 79.25 285 ILE A CA 1
ATOM 2201 C C . ILE A 1 285 ? -5.778 9.036 -12.490 1.00 79.25 285 ILE A C 1
ATOM 2203 O O . ILE A 1 285 ? -5.431 8.427 -11.474 1.00 79.25 285 ILE A O 1
ATOM 2207 N N . ASN A 1 286 ? -5.371 10.277 -12.757 1.00 81.25 286 ASN A N 1
ATOM 2208 C CA . ASN A 1 286 ? -4.539 11.059 -11.840 1.00 81.25 286 ASN A CA 1
ATOM 2209 C C . ASN A 1 286 ? -5.396 11.597 -10.687 1.00 81.25 286 ASN A C 1
ATOM 2211 O O . ASN A 1 286 ? -6.426 12.233 -10.915 1.00 81.25 286 ASN A O 1
ATOM 2215 N N . VAL A 1 287 ? -4.991 11.343 -9.443 1.00 82.06 287 VAL A N 1
ATOM 2216 C CA . VAL A 1 287 ? -5.768 11.698 -8.251 1.00 82.06 287 VAL A CA 1
ATOM 2217 C C . VAL A 1 287 ? -4.899 12.249 -7.134 1.00 82.06 287 VAL A C 1
ATOM 2219 O O . VAL A 1 287 ? -3.773 11.806 -6.944 1.00 82.06 287 VAL A O 1
ATOM 2222 N N . PHE A 1 288 ? -5.453 13.135 -6.316 1.00 82.69 288 PHE A N 1
ATOM 2223 C CA . PHE A 1 288 ? -4.909 13.421 -4.987 1.00 82.69 288 PHE A CA 1
ATOM 2224 C C . PHE A 1 288 ? -5.879 12.936 -3.907 1.00 82.69 288 PHE A C 1
ATOM 2226 O O . PHE A 1 288 ? -7.090 12.854 -4.123 1.00 82.69 288 PHE A O 1
ATOM 2233 N N . TYR A 1 289 ? -5.339 12.569 -2.747 1.00 84.50 289 TYR A N 1
ATOM 2234 C CA . TYR A 1 289 ? -6.109 11.964 -1.662 1.00 84.50 289 TYR A CA 1
ATOM 2235 C C . TYR A 1 289 ? -6.777 13.020 -0.780 1.00 84.50 289 TYR A C 1
ATOM 2237 O O . TYR A 1 289 ? -6.105 13.883 -0.219 1.00 84.50 289 TYR A O 1
ATOM 2245 N N . ASP A 1 290 ? -8.091 12.896 -0.620 1.00 84.81 290 ASP A N 1
ATOM 2246 C CA . ASP A 1 290 ? -8.926 13.739 0.237 1.00 84.81 290 ASP A CA 1
ATOM 2247 C C . ASP A 1 290 ? -10.032 12.900 0.916 1.00 84.81 290 ASP A C 1
ATOM 2249 O O . ASP A 1 290 ? -10.053 11.674 0.801 1.00 84.81 290 ASP A O 1
ATOM 2253 N N . ILE A 1 291 ? -10.969 13.508 1.644 1.00 86.12 291 ILE A N 1
ATOM 2254 C CA . ILE A 1 291 ? -12.111 12.819 2.262 1.00 86.12 291 ILE A CA 1
ATOM 2255 C C . ILE A 1 291 ? -13.412 13.527 1.872 1.00 86.12 291 ILE A C 1
ATOM 2257 O O . ILE A 1 291 ? -13.600 14.711 2.130 1.00 86.12 291 ILE A O 1
ATOM 2261 N N . CYS A 1 292 ? -14.349 12.793 1.261 1.00 90.00 292 CYS A N 1
ATOM 2262 C CA . CYS A 1 292 ? -15.638 13.360 0.874 1.00 90.00 292 CYS A CA 1
ATOM 2263 C C . CYS A 1 292 ? -16.495 13.713 2.099 1.00 90.00 292 CYS A C 1
ATOM 2265 O O . CYS A 1 292 ? -16.364 13.107 3.164 1.00 90.00 292 CYS A O 1
ATOM 2267 N N . SER A 1 293 ? -17.433 14.648 1.937 1.00 89.31 293 SER A N 1
ATOM 2268 C CA . SER A 1 293 ? -18.291 15.131 3.030 1.00 89.31 293 SER A CA 1
ATOM 2269 C C . SER A 1 293 ? -19.069 14.015 3.736 1.00 89.31 293 SER A C 1
ATOM 2271 O O . SER A 1 293 ? -19.171 14.024 4.960 1.00 89.31 293 SER A O 1
ATOM 2273 N N . ALA A 1 294 ? -19.562 13.023 2.989 1.00 88.50 294 ALA A N 1
ATOM 2274 C CA . ALA A 1 294 ? -20.266 11.873 3.553 1.00 88.50 294 ALA A CA 1
ATOM 2275 C C . ALA A 1 294 ? -19.355 11.017 4.451 1.00 88.50 294 ALA A C 1
ATOM 2277 O O . ALA A 1 294 ? -19.735 10.662 5.565 1.00 88.50 294 ALA A O 1
ATOM 2278 N N . CYS A 1 295 ? -18.133 10.721 3.998 1.00 88.31 295 CYS A N 1
ATOM 2279 C CA . CYS A 1 295 ? -17.164 9.964 4.789 1.00 88.31 295 CYS A CA 1
ATOM 2280 C C . CYS A 1 295 ? -16.641 10.770 5.980 1.00 88.31 295 CYS A C 1
ATOM 2282 O O . CYS A 1 295 ? -16.456 10.202 7.050 1.00 88.31 295 CYS A O 1
ATOM 2284 N N . ASN A 1 296 ? -16.468 12.085 5.830 1.00 84.38 296 ASN A N 1
ATOM 2285 C CA . ASN A 1 296 ? -16.075 12.959 6.931 1.00 84.38 296 ASN A CA 1
ATOM 2286 C C . ASN A 1 296 ? -17.158 13.030 8.025 1.00 84.38 296 ASN A C 1
ATOM 2288 O O . ASN A 1 296 ? -16.849 13.075 9.212 1.00 84.38 296 ASN A O 1
ATOM 2292 N N . PHE A 1 297 ? -18.438 12.988 7.642 1.00 82.38 297 PHE A N 1
ATOM 2293 C CA . PHE A 1 297 ? -19.541 12.907 8.599 1.00 82.38 297 PHE A CA 1
ATOM 2294 C C . PHE A 1 297 ? -19.552 11.567 9.347 1.00 82.38 297 PHE A C 1
ATOM 2296 O O . PHE A 1 297 ? -19.608 11.555 10.573 1.00 82.38 297 PHE A O 1
ATOM 2303 N N . LEU A 1 298 ? -19.422 10.445 8.627 1.00 74.69 298 LEU A N 1
ATOM 2304 C CA . LEU A 1 298 ? -19.331 9.109 9.235 1.00 74.69 298 LEU A CA 1
ATOM 2305 C C . LEU A 1 298 ? -18.142 8.996 10.195 1.00 74.69 298 LEU A C 1
ATOM 2307 O O . LEU A 1 298 ? -18.285 8.458 11.291 1.00 74.69 298 LEU A O 1
ATOM 2311 N N . ALA A 1 299 ? -16.992 9.542 9.795 1.00 68.62 299 ALA A N 1
ATOM 2312 C CA . ALA A 1 299 ? -15.802 9.661 10.624 1.00 68.62 299 ALA A CA 1
ATOM 2313 C C . ALA A 1 299 ? -16.110 10.384 11.936 1.00 68.62 299 ALA A C 1
ATOM 2315 O O . ALA A 1 299 ? -15.868 9.854 13.014 1.00 68.62 299 ALA A O 1
ATOM 2316 N N . TRP A 1 300 ? -16.693 11.579 11.847 1.00 70.81 300 TRP A N 1
ATOM 2317 C CA . TRP A 1 300 ? -17.029 12.372 13.021 1.00 70.81 300 TRP A CA 1
ATOM 2318 C C . TRP A 1 300 ? -18.015 11.650 13.947 1.00 70.81 300 TRP A C 1
ATOM 2320 O O . TRP A 1 300 ? -17.819 11.654 15.161 1.00 70.81 300 TRP A O 1
ATOM 2330 N N . SER A 1 301 ? -19.030 10.979 13.397 1.00 71.81 301 SER A N 1
ATOM 2331 C CA . SER A 1 301 ? -19.963 10.174 14.188 1.00 71.81 301 SER A CA 1
ATOM 2332 C C . SER A 1 301 ? -19.274 9.002 14.888 1.00 71.81 301 SER A C 1
ATOM 2334 O O . SER A 1 301 ? -19.525 8.789 16.065 1.00 71.81 301 SER A O 1
ATOM 2336 N N . ALA A 1 302 ? -18.378 8.277 14.212 1.00 65.50 302 ALA A N 1
ATOM 2337 C CA . ALA A 1 302 ? -17.668 7.137 14.798 1.00 65.50 302 ALA A CA 1
ATOM 2338 C C . ALA A 1 302 ? -16.672 7.539 15.902 1.00 65.50 302 ALA A C 1
ATOM 2340 O O . ALA A 1 302 ? -16.391 6.749 16.796 1.00 65.50 302 ALA A O 1
ATOM 2341 N N . LEU A 1 303 ? -16.134 8.761 15.851 1.00 66.75 303 LEU A N 1
ATOM 2342 C CA . LEU A 1 303 ? -15.190 9.270 16.853 1.00 66.75 303 LEU A CA 1
ATOM 2343 C C . LEU A 1 303 ? -15.867 9.791 18.128 1.00 66.75 303 LEU A C 1
ATOM 2345 O O . LEU A 1 303 ? -15.206 9.875 19.165 1.00 66.75 303 LEU A O 1
ATOM 2349 N N . ASN A 1 304 ? -17.150 10.156 18.042 1.00 65.69 304 ASN A N 1
ATOM 2350 C CA . ASN A 1 304 ? -17.925 10.786 19.119 1.00 65.69 304 ASN A CA 1
ATOM 2351 C C . ASN A 1 304 ? -19.132 9.947 19.586 1.00 65.69 304 ASN A C 1
ATOM 2353 O O . ASN A 1 304 ? -19.962 10.463 20.337 1.00 65.69 304 ASN A O 1
ATOM 2357 N N . ALA A 1 305 ? -19.252 8.704 19.115 1.00 58.66 305 ALA A N 1
ATOM 2358 C CA . ALA A 1 305 ? -20.215 7.714 19.599 1.00 58.66 305 ALA A CA 1
ATOM 2359 C C . ALA A 1 305 ? -19.673 6.989 20.837 1.00 58.66 305 ALA A C 1
ATOM 2361 O O . ALA A 1 305 ? -20.502 6.682 21.722 1.00 58.66 305 ALA A O 1
#

Mean predicted aligned error: 14.48 Å

Foldseek 3Di:
DDDDDDDPDDPLPAAEEEEEAQPPVLQVVLQVLVVVLRHHYDYDNHLVRVVVVCVVPVRHQEYEHEQAHPDPAGSVNSQVVCCVPPVNHAYEYEYCDPPPDDDDGLYYAHPVGPSLVVSLSVVVSDDLPAPPDWAFKKKWKAAQQQFTADIPPCDTSRHDVSNRVVRHRHRPCVPDDDPQRSVLVVLQLVLQLVVAWFKAWFWDADQFKTWIKIWTWHQDPNRMIMIMIGTDDIDTQPHGEAEDEDDPPDDQAFEAERGHRFTQDPNDTHDPSVPDPPDDDHDYHYYHYDHDPVRVVRSVVSSVD